Protein AF-A0A8B6E3L8-F1 (afdb_monomer)

Secondary structure (DSSP, 8-state):
--TT-SSS---HHHHHHHHHHHHHHHHHHHT-----S-SSS----GGG--HHHHHHHHHHHHHHHHHHHHHHHHHHHHHHHHHHHH-----HHHHHHHHHHHHHTHHHHHHHS--TT-HHHHHHHHHHHHHH-SSGGG----HHHHHHHHHHHHH-HHHHHHHHHTSSS----HHHHHH-HHHH-SS---SS--HHHHHHHHHHHHHTT--SGGGT------------------

Organism: Mytilus galloprovincialis (NCBI:txid29158)

Solvent-accessible surface area (backbone atoms only — not comparable to full-atom values): 14776 Å² total; per-residue (Å²): 137,72,84,80,67,85,90,68,93,74,59,74,68,61,57,62,50,35,60,56,52,49,52,50,53,50,51,55,64,69,59,60,72,81,71,72,87,56,59,91,81,50,87,72,56,75,92,78,51,53,72,71,55,48,53,53,38,51,53,52,50,52,53,50,50,53,51,50,53,51,48,52,53,52,50,50,54,50,53,54,48,47,46,72,75,74,52,78,87,80,50,76,63,56,59,48,50,55,52,51,48,56,57,67,43,42,60,59,46,44,70,77,40,69,53,80,85,36,66,69,45,47,51,50,55,53,48,52,51,51,72,70,41,90,57,67,87,72,66,81,78,58,68,69,58,53,54,49,53,53,52,47,34,75,77,34,52,70,59,42,49,49,46,47,70,64,66,80,50,86,64,81,51,69,66,51,62,59,68,41,41,80,78,73,44,75,71,70,77,77,87,76,88,60,66,72,58,53,54,54,49,50,55,52,38,58,76,70,64,63,77,53,72,80,72,69,70,76,84,91,84,83,84,88,79,93,72,83,92,66,94,72,81,131

Radius of gyration: 32.81 Å; Cα contacts (8 Å, |Δi|>4): 80; chains: 1; bounding box: 88×40×81 Å

Structure (mmCIF, N/CA/C/O backbone):
data_AF-A0A8B6E3L8-F1
#
_entry.id   AF-A0A8B6E3L8-F1
#
loop_
_atom_site.group_PDB
_atom_site.id
_atom_site.type_symbol
_atom_site.label_atom_id
_atom_site.label_alt_id
_atom_site.label_comp_id
_atom_site.label_asym_id
_atom_site.label_entity_id
_atom_site.label_seq_id
_atom_site.pdbx_PDB_ins_code
_atom_site.Cartn_x
_atom_site.Cartn_y
_atom_site.Cartn_z
_atom_site.occupancy
_atom_site.B_iso_or_equiv
_atom_site.auth_seq_id
_atom_site.auth_comp_id
_atom_site.auth_asym_id
_atom_site.auth_atom_id
_atom_site.pdbx_PDB_model_num
ATOM 1 N N . MET A 1 1 ? 50.455 4.448 -40.652 1.00 50.53 1 MET A N 1
ATOM 2 C CA . MET A 1 1 ? 51.202 5.688 -40.981 1.00 50.53 1 MET A CA 1
ATOM 3 C C . MET A 1 1 ? 50.361 6.883 -40.538 1.00 50.53 1 MET A C 1
ATOM 5 O O . MET A 1 1 ? 49.215 6.958 -40.958 1.00 50.53 1 MET A O 1
ATOM 9 N N . LEU A 1 2 ? 50.860 7.776 -39.672 1.00 55.22 2 LEU A N 1
ATOM 10 C CA . LEU A 1 2 ? 50.050 8.872 -39.116 1.00 55.22 2 LEU A CA 1
ATOM 11 C C . LEU A 1 2 ? 50.272 10.201 -39.864 1.00 55.22 2 LEU A C 1
ATOM 13 O O . LEU A 1 2 ? 51.394 10.625 -40.129 1.00 55.22 2 LEU A O 1
ATOM 17 N N . LEU A 1 3 ? 49.183 10.918 -40.165 1.00 58.53 3 LEU A N 1
ATOM 18 C CA . LEU A 1 3 ? 49.221 12.227 -40.849 1.00 58.53 3 LEU A CA 1
ATOM 19 C C . LEU A 1 3 ? 49.867 13.351 -40.004 1.00 58.53 3 LEU A C 1
ATOM 21 O O . LEU A 1 3 ? 50.147 14.448 -40.503 1.00 58.53 3 LEU A O 1
ATOM 25 N N . THR A 1 4 ? 50.117 13.095 -38.720 1.00 56.94 4 THR A N 1
ATOM 26 C CA . THR A 1 4 ? 50.641 14.046 -37.733 1.00 56.94 4 THR A CA 1
ATOM 27 C C . THR A 1 4 ? 52.146 14.281 -37.839 1.00 56.94 4 THR A C 1
ATOM 29 O O . THR A 1 4 ? 52.583 15.432 -37.718 1.00 56.94 4 THR A O 1
ATOM 32 N N . ASP A 1 5 ? 52.918 13.234 -38.127 1.00 62.94 5 ASP A N 1
ATOM 33 C CA . ASP A 1 5 ? 54.371 13.159 -37.903 1.00 62.94 5 ASP A CA 1
ATOM 34 C C . ASP A 1 5 ? 55.135 14.230 -38.692 1.00 62.94 5 ASP A C 1
ATOM 36 O O . ASP A 1 5 ? 54.667 14.687 -39.738 1.00 62.94 5 ASP A O 1
ATOM 40 N N . ARG A 1 6 ? 56.292 14.710 -38.222 1.00 59.16 6 ARG A N 1
ATOM 41 C CA . ARG A 1 6 ? 56.969 15.848 -38.883 1.00 59.16 6 ARG A CA 1
ATOM 42 C C . ARG A 1 6 ? 57.862 15.444 -40.065 1.00 59.16 6 ARG A C 1
ATOM 44 O O . ARG A 1 6 ? 57.850 16.161 -41.058 1.00 59.16 6 ARG A O 1
ATOM 51 N N . TRP A 1 7 ? 58.503 14.277 -40.014 1.00 58.00 7 TRP A N 1
ATOM 52 C CA . TRP A 1 7 ? 59.781 14.016 -40.700 1.00 58.00 7 TRP A CA 1
ATOM 53 C C . TRP A 1 7 ? 59.750 13.020 -41.878 1.00 58.00 7 TRP A C 1
ATOM 55 O O . TRP A 1 7 ? 60.721 12.305 -42.095 1.00 58.00 7 TRP A O 1
ATOM 65 N N . LYS A 1 8 ? 58.652 12.931 -42.642 1.00 62.69 8 LYS A N 1
ATOM 66 C CA . LYS A 1 8 ? 58.616 12.139 -43.891 1.00 62.69 8 LYS A CA 1
ATOM 67 C C . LYS A 1 8 ? 57.946 12.910 -45.041 1.00 62.69 8 LYS A C 1
ATOM 69 O O . LYS A 1 8 ? 56.968 13.632 -44.773 1.00 62.69 8 LYS A O 1
ATOM 74 N N . PRO A 1 9 ? 58.445 12.771 -46.291 1.00 67.81 9 PRO A N 1
ATOM 75 C CA . PRO A 1 9 ? 57.795 13.323 -47.477 1.00 67.81 9 PRO A CA 1
ATOM 76 C C . PRO A 1 9 ? 56.401 12.705 -47.640 1.00 67.81 9 PRO A C 1
ATOM 78 O O . PRO A 1 9 ? 56.153 11.568 -47.238 1.00 67.81 9 PRO A O 1
ATOM 81 N N . ARG A 1 10 ? 55.455 13.485 -48.167 1.00 67.38 10 ARG A N 1
ATOM 82 C CA . ARG A 1 10 ? 54.032 13.122 -48.252 1.00 67.38 10 ARG A CA 1
ATOM 83 C C . ARG A 1 10 ? 53.467 13.493 -49.610 1.00 67.38 10 ARG A C 1
ATOM 85 O O . ARG A 1 10 ? 53.808 14.540 -50.151 1.00 67.38 10 ARG A O 1
ATOM 92 N N . CYS A 1 11 ? 52.549 12.671 -50.112 1.00 77.94 11 CYS A N 1
ATOM 93 C CA . CYS A 1 11 ? 51.807 12.982 -51.327 1.00 77.94 11 CYS A CA 1
ATOM 94 C C . CYS A 1 11 ? 50.925 14.233 -51.141 1.00 77.94 11 CYS A C 1
ATOM 96 O O . CYS A 1 11 ? 50.524 14.579 -50.022 1.00 77.94 11 CYS A O 1
ATOM 98 N N . LYS A 1 12 ? 50.590 14.892 -52.259 1.00 73.38 12 LYS A N 1
ATOM 99 C CA . LYS A 1 12 ? 49.807 16.141 -52.289 1.00 73.38 12 LYS A CA 1
ATOM 100 C C . LYS A 1 12 ? 48.482 16.017 -51.515 1.00 73.38 12 LYS A C 1
ATOM 102 O O . LYS A 1 12 ? 48.156 16.891 -50.718 1.00 73.38 12 LYS A O 1
ATOM 107 N N . HIS A 1 13 ? 47.785 14.885 -51.651 1.00 74.12 13 HIS A N 1
ATOM 108 C CA . HIS A 1 13 ? 46.520 14.601 -50.962 1.00 74.12 13 HIS A CA 1
ATOM 109 C C . HIS A 1 13 ? 46.657 14.629 -49.423 1.00 74.12 13 HIS A C 1
ATOM 111 O O . HIS A 1 13 ? 45.904 15.316 -48.729 1.00 74.12 13 HIS A O 1
ATOM 117 N N . CYS A 1 14 ? 47.683 13.969 -48.874 1.00 73.38 14 CYS A N 1
ATOM 118 C CA . CYS A 1 14 ? 47.953 13.940 -47.432 1.00 73.38 14 CYS A CA 1
ATOM 119 C C . CYS A 1 14 ? 48.316 15.317 -46.846 1.00 73.38 14 CYS A C 1
ATOM 121 O O . CYS A 1 14 ? 48.105 15.549 -45.654 1.00 73.38 14 CYS A O 1
ATOM 123 N N . ILE A 1 15 ? 48.854 16.239 -47.653 1.00 72.62 15 ILE A N 1
ATOM 124 C CA . ILE A 1 15 ? 49.161 17.613 -47.225 1.00 72.62 15 ILE A CA 1
ATOM 125 C C . ILE A 1 15 ? 47.868 18.423 -47.054 1.00 72.62 15 ILE A C 1
ATOM 127 O O . ILE A 1 15 ? 47.717 19.108 -46.038 1.00 72.62 15 ILE A O 1
ATOM 131 N N . THR A 1 16 ? 46.915 18.291 -47.982 1.00 77.00 16 THR A N 1
ATOM 132 C CA . THR A 1 16 ? 45.608 18.969 -47.938 1.00 77.00 16 THR A CA 1
ATOM 133 C C . THR A 1 16 ? 44.837 18.615 -46.665 1.00 77.00 16 THR A C 1
ATOM 135 O O . THR A 1 16 ? 44.495 19.497 -45.872 1.00 77.00 16 THR A O 1
ATOM 138 N N . TYR A 1 17 ? 44.660 17.319 -46.388 1.00 76.75 17 TYR A N 1
ATOM 139 C CA . TYR A 1 17 ? 43.931 16.862 -45.200 1.00 76.75 17 TYR A CA 1
ATOM 140 C C . TYR A 1 17 ? 44.649 17.168 -43.878 1.00 76.75 17 TYR A C 1
ATOM 142 O O . TYR A 1 17 ? 43.994 17.289 -42.841 1.00 76.75 17 TYR A O 1
ATOM 150 N N . ARG A 1 18 ? 45.975 17.376 -43.875 1.00 77.62 18 ARG A N 1
ATOM 151 C CA . ARG A 1 18 ? 46.744 17.660 -42.649 1.00 77.62 18 ARG A CA 1
ATOM 152 C C . ARG A 1 18 ? 46.277 18.924 -41.926 1.00 77.62 18 ARG A C 1
ATOM 154 O O . ARG A 1 18 ? 46.274 18.935 -40.694 1.00 77.62 18 ARG A O 1
ATOM 161 N N . LYS A 1 19 ? 45.874 19.978 -42.650 1.00 74.94 19 LYS A N 1
ATOM 162 C CA . LYS A 1 19 ? 45.328 21.209 -42.041 1.00 74.94 19 LYS A CA 1
ATOM 163 C C . LYS A 1 19 ? 44.017 20.909 -41.301 1.00 74.94 19 LYS A C 1
ATOM 165 O O . LYS A 1 19 ? 43.857 21.308 -40.146 1.00 74.94 19 LYS A O 1
ATOM 170 N N . THR A 1 20 ? 43.128 20.140 -41.926 1.00 80.94 20 THR A N 1
ATOM 171 C CA . THR A 1 20 ? 41.833 19.715 -41.371 1.00 80.94 20 THR A CA 1
ATOM 172 C C . THR A 1 20 ? 42.006 18.784 -40.170 1.00 80.94 20 THR A C 1
ATOM 174 O O . THR A 1 20 ? 41.425 19.032 -39.116 1.00 80.94 20 THR A O 1
ATOM 177 N N . VAL A 1 21 ? 42.881 17.778 -40.275 1.00 77.69 21 VAL A N 1
ATOM 178 C CA . VAL A 1 21 ? 43.202 16.828 -39.194 1.00 77.69 21 VAL A CA 1
ATOM 179 C C . VAL A 1 21 ? 43.850 17.538 -38.001 1.00 77.69 21 VAL A C 1
ATOM 181 O O . VAL A 1 21 ? 43.459 17.288 -36.863 1.00 77.69 21 VAL A O 1
ATOM 184 N N . LYS A 1 22 ? 44.769 18.493 -38.222 1.00 78.12 22 LYS A N 1
ATOM 185 C CA . LYS A 1 22 ? 45.316 19.330 -37.138 1.00 78.12 22 LYS A CA 1
ATOM 186 C C . LYS A 1 22 ? 44.239 20.192 -36.472 1.00 78.12 22 LYS A C 1
ATOM 188 O O . LYS A 1 22 ? 44.197 20.235 -35.244 1.00 78.12 22 LYS A O 1
ATOM 193 N N . LYS A 1 23 ? 43.347 20.836 -37.241 1.00 78.06 23 LYS A N 1
ATOM 194 C CA . LYS A 1 23 ? 42.209 21.594 -36.680 1.00 78.06 23 LYS A CA 1
ATOM 195 C C . LYS A 1 23 ? 41.256 20.690 -35.888 1.00 78.06 23 LYS A C 1
ATOM 197 O O . LYS A 1 23 ? 40.827 21.087 -34.810 1.00 78.06 23 LYS A O 1
ATOM 202 N N . GLN A 1 24 ? 40.962 19.474 -36.354 1.00 75.31 24 GLN A N 1
ATOM 203 C CA . GLN A 1 24 ? 40.166 18.502 -35.595 1.00 75.31 24 GLN A CA 1
ATOM 204 C C . GLN A 1 24 ? 40.875 18.040 -34.314 1.00 75.31 24 GLN A C 1
ATOM 206 O O . GLN A 1 24 ? 40.240 18.000 -33.266 1.00 75.31 24 GLN A O 1
ATOM 211 N N . ALA A 1 25 ? 42.177 17.746 -34.357 1.00 77.31 25 ALA A N 1
ATOM 212 C CA . ALA A 1 25 ? 42.949 17.361 -33.175 1.00 77.31 25 ALA A CA 1
ATOM 213 C C . ALA A 1 25 ? 43.012 18.490 -32.129 1.00 77.31 25 ALA A C 1
ATOM 215 O O . ALA A 1 25 ? 42.814 18.236 -30.943 1.00 77.31 25 ALA A O 1
ATOM 216 N N . ALA A 1 26 ? 43.205 19.741 -32.559 1.00 75.69 26 ALA A N 1
ATOM 217 C CA . ALA A 1 26 ? 43.142 20.911 -31.683 1.00 75.69 26 ALA A CA 1
ATOM 218 C C . ALA A 1 26 ? 41.737 21.099 -31.082 1.00 75.69 26 ALA A C 1
ATOM 220 O O . ALA A 1 26 ? 41.601 21.248 -29.872 1.00 75.69 26 ALA A O 1
ATOM 221 N N . ARG A 1 27 ? 40.676 20.986 -31.898 1.00 70.31 27 ARG A N 1
ATOM 222 C CA . ARG A 1 27 ? 39.279 21.015 -31.425 1.00 70.31 27 ARG A CA 1
ATOM 223 C C . ARG A 1 27 ? 38.957 19.874 -30.455 1.00 70.31 27 ARG A C 1
ATOM 225 O O . ARG A 1 27 ? 38.184 20.096 -29.536 1.00 70.31 27 ARG A O 1
ATOM 232 N N . ARG A 1 28 ? 39.542 18.680 -30.615 1.00 64.94 28 ARG A N 1
ATOM 233 C CA . ARG A 1 28 ? 39.405 17.564 -29.656 1.00 64.94 28 ARG A CA 1
ATOM 234 C C . ARG A 1 28 ? 40.110 17.860 -28.328 1.00 64.94 28 ARG A C 1
ATOM 236 O O . ARG A 1 28 ? 39.535 17.564 -27.291 1.00 64.94 28 ARG A O 1
ATOM 243 N N . LYS A 1 29 ? 41.287 18.500 -28.349 1.00 65.06 29 LYS A N 1
ATOM 244 C CA . LYS A 1 29 ? 41.979 18.965 -27.129 1.00 65.06 29 LYS A CA 1
ATOM 245 C C . LYS A 1 29 ? 41.233 20.094 -26.407 1.00 65.06 29 LYS A C 1
ATOM 247 O O . LYS A 1 29 ? 41.218 20.105 -25.189 1.00 65.06 29 LYS A O 1
ATOM 252 N N . LEU A 1 30 ? 40.579 20.995 -27.144 1.00 60.91 30 LEU A N 1
ATOM 253 C CA . LEU A 1 30 ? 39.716 22.051 -26.586 1.00 60.91 30 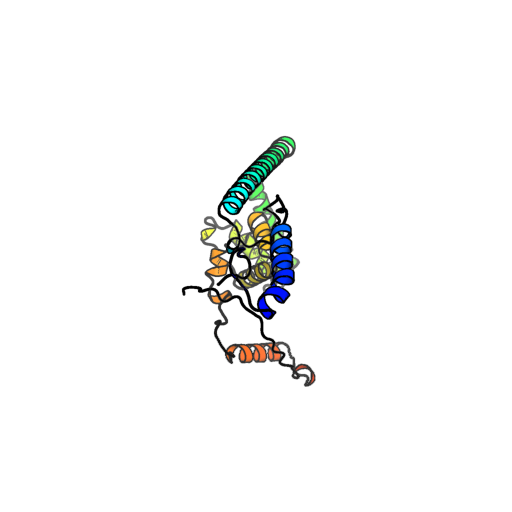LEU A CA 1
ATOM 254 C C . LEU A 1 30 ? 38.330 21.537 -26.144 1.00 60.91 30 LEU A C 1
ATOM 256 O O . LEU A 1 30 ? 37.632 22.217 -25.404 1.00 60.91 30 LEU A O 1
ATOM 260 N N . LYS A 1 31 ? 37.928 20.338 -26.590 1.00 52.03 31 LYS A N 1
ATOM 261 C CA . LYS A 1 31 ? 36.700 19.637 -26.181 1.00 52.03 31 LYS A CA 1
ATOM 262 C C . LYS A 1 31 ? 36.909 18.691 -24.989 1.00 52.03 31 LYS A C 1
ATOM 264 O O . LYS A 1 31 ? 36.079 17.811 -24.777 1.00 52.03 31 LYS A O 1
ATOM 269 N N . THR A 1 32 ? 37.962 18.861 -24.186 1.00 49.41 32 THR A N 1
ATOM 270 C CA . THR A 1 32 ? 37.914 18.374 -22.799 1.00 49.41 32 THR A CA 1
ATOM 271 C C . THR A 1 32 ? 36.787 19.132 -22.097 1.00 49.41 32 THR A C 1
ATOM 273 O O . THR A 1 32 ? 36.921 20.347 -21.934 1.00 49.41 32 THR A O 1
ATOM 276 N N . PRO A 1 33 ? 35.667 18.489 -21.719 1.00 50.44 33 PRO A N 1
ATOM 277 C CA . PRO A 1 33 ? 34.621 19.193 -21.001 1.00 50.44 33 PRO A CA 1
ATOM 278 C C . PRO A 1 33 ? 35.211 19.612 -19.660 1.00 50.44 33 PRO A C 1
ATOM 280 O O . PRO A 1 33 ? 35.769 18.766 -18.959 1.00 50.44 33 PRO A O 1
ATOM 283 N N . THR A 1 34 ? 35.069 20.881 -19.281 1.00 53.28 34 THR A N 1
ATOM 284 C CA . THR A 1 34 ? 35.133 21.258 -17.868 1.00 53.28 34 THR A CA 1
ATOM 285 C C . THR A 1 34 ? 34.136 20.357 -17.140 1.00 53.28 34 THR A C 1
ATOM 287 O O . THR A 1 34 ? 32.943 20.420 -17.454 1.00 53.28 34 THR A O 1
ATOM 290 N N . PRO A 1 35 ? 34.575 19.456 -16.239 1.00 52.91 35 PRO A N 1
ATOM 291 C CA . PRO A 1 35 ? 33.644 18.541 -15.609 1.00 52.91 35 PRO A CA 1
ATOM 292 C C . PRO A 1 35 ? 32.637 19.357 -14.808 1.00 52.91 35 PRO A C 1
ATOM 294 O O .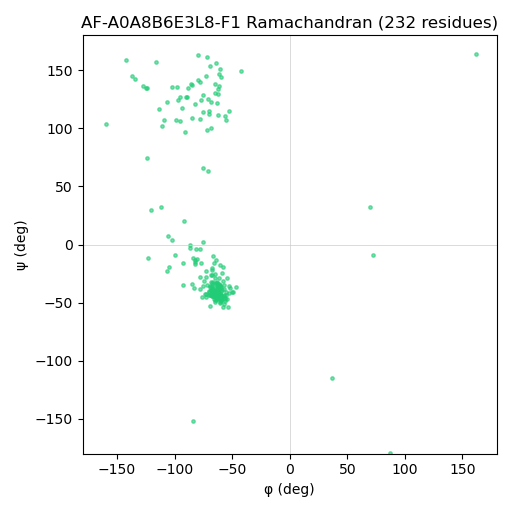 PRO A 1 35 ? 33.032 20.240 -14.041 1.00 52.91 35 PRO A O 1
ATOM 297 N N . SER A 1 36 ? 31.347 19.035 -14.938 1.00 53.59 36 SER A N 1
ATOM 298 C CA . SER A 1 36 ? 30.407 19.370 -13.871 1.00 53.59 36 SER A CA 1
ATOM 299 C C . SER A 1 36 ? 30.969 18.740 -12.604 1.00 53.59 36 SER A C 1
ATOM 301 O O . SER A 1 36 ? 30.971 17.516 -12.477 1.00 53.59 36 SER A O 1
ATOM 303 N N . LYS A 1 37 ? 31.498 19.565 -11.694 1.00 62.19 37 LYS A N 1
ATOM 304 C CA . LYS A 1 37 ? 32.146 19.083 -10.468 1.00 62.19 37 LYS A CA 1
ATOM 305 C C . LYS A 1 37 ? 31.172 18.356 -9.541 1.00 62.19 37 LYS A C 1
ATOM 307 O O . LYS A 1 37 ? 31.630 17.698 -8.618 1.00 62.19 37 LYS A O 1
ATOM 312 N N . ASN A 1 38 ? 29.865 18.472 -9.779 1.00 71.06 38 ASN A N 1
ATOM 313 C CA . ASN A 1 38 ? 28.833 17.756 -9.048 1.00 71.06 38 ASN A CA 1
ATOM 314 C C . ASN A 1 38 ? 28.442 16.469 -9.797 1.00 71.06 38 ASN A C 1
ATOM 316 O O . ASN A 1 38 ? 27.756 16.508 -10.824 1.00 71.06 38 ASN A O 1
ATOM 320 N N . TRP A 1 39 ? 28.875 15.323 -9.269 1.00 77.00 39 TRP A N 1
ATOM 321 C CA . TRP A 1 39 ? 28.540 14.004 -9.803 1.00 77.00 39 TRP A CA 1
ATOM 322 C C . TRP A 1 39 ? 27.152 13.501 -9.385 1.00 77.00 39 TRP A C 1
ATOM 324 O O . TRP A 1 39 ? 26.675 12.533 -9.980 1.00 77.00 39 TRP A O 1
ATOM 334 N N . LEU A 1 40 ? 26.498 14.147 -8.409 1.00 71.19 40 LEU A N 1
ATOM 335 C CA . LEU A 1 40 ? 25.166 13.773 -7.910 1.00 71.19 40 LEU A CA 1
ATOM 336 C C . LEU A 1 40 ? 24.071 14.034 -8.958 1.00 71.19 40 LEU A C 1
ATOM 338 O O . LEU A 1 40 ? 23.110 13.281 -9.047 1.00 71.19 40 LEU A O 1
ATOM 342 N N . THR A 1 41 ? 24.242 15.064 -9.794 1.00 77.00 41 THR A N 1
ATOM 343 C CA . THR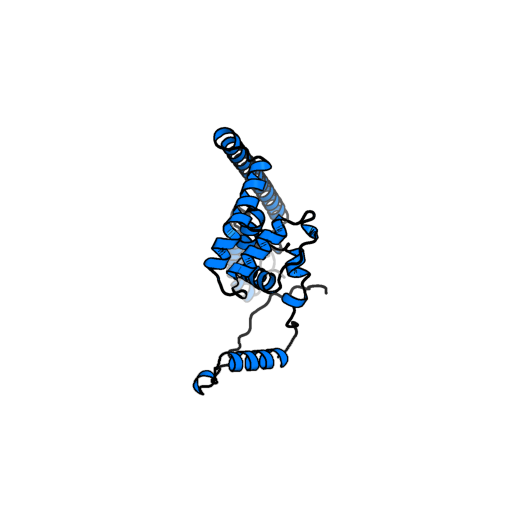 A 1 41 ? 23.296 15.456 -10.859 1.00 77.00 41 THR A CA 1
ATOM 344 C C . THR A 1 41 ? 23.781 15.094 -12.270 1.00 77.00 41 THR A C 1
ATOM 346 O O . THR A 1 41 ? 23.174 15.475 -13.273 1.00 77.00 41 THR A O 1
ATOM 349 N N . SER A 1 42 ? 24.891 14.357 -12.381 1.00 76.94 42 SER A N 1
ATOM 350 C CA . SER A 1 42 ? 25.534 14.065 -13.663 1.00 76.94 42 SER A CA 1
ATOM 351 C C . SER A 1 42 ? 24.806 12.976 -14.456 1.00 76.94 42 SER A C 1
ATOM 353 O O . SER A 1 42 ? 24.686 11.835 -14.012 1.00 76.94 42 SER A O 1
ATOM 355 N N . ARG A 1 43 ? 24.424 13.295 -15.701 1.00 73.50 43 ARG A N 1
ATOM 356 C CA . ARG A 1 43 ? 23.865 12.336 -16.677 1.00 73.50 43 ARG A CA 1
ATOM 357 C C . ARG A 1 43 ? 24.926 11.409 -17.308 1.00 73.50 43 ARG A C 1
ATOM 359 O O . ARG A 1 43 ? 24.605 10.610 -18.186 1.00 73.50 43 ARG A O 1
ATOM 366 N N . LYS A 1 44 ? 26.203 11.505 -16.906 1.00 77.06 44 LYS A N 1
ATOM 367 C CA . LYS A 1 44 ? 27.292 10.650 -17.412 1.00 77.06 44 LYS A CA 1
ATOM 368 C C . LYS A 1 44 ? 27.224 9.267 -16.747 1.00 77.06 44 LYS A C 1
ATOM 370 O O . LYS A 1 44 ? 27.542 9.122 -15.568 1.00 77.06 44 LYS A O 1
ATOM 375 N N . GLY A 1 45 ? 26.819 8.253 -17.513 1.00 75.62 45 GLY A N 1
ATOM 376 C CA . 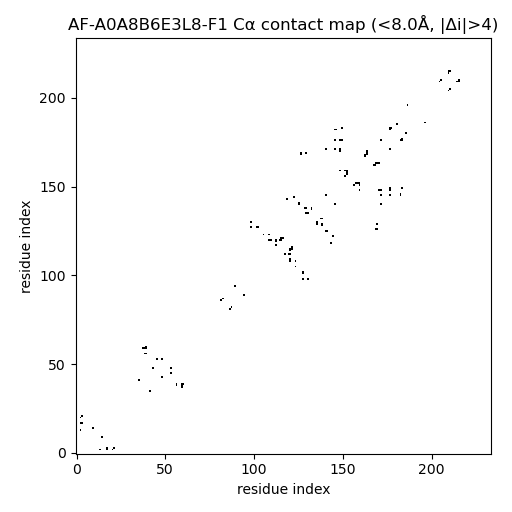GLY A 1 45 ? 26.729 6.866 -17.040 1.00 75.62 45 GLY A CA 1
ATOM 377 C C . GLY A 1 45 ? 28.072 6.301 -16.553 1.00 75.62 45 GLY A C 1
ATOM 378 O O . GLY A 1 45 ? 29.121 6.597 -17.128 1.00 75.62 45 GLY A O 1
ATOM 379 N N . ASN A 1 46 ? 28.031 5.464 -15.509 1.00 80.94 46 ASN A N 1
ATOM 380 C CA . ASN A 1 46 ? 29.218 4.991 -14.778 1.00 80.94 46 ASN A CA 1
ATOM 381 C C . ASN A 1 46 ? 30.257 4.267 -15.660 1.00 80.94 46 ASN A C 1
ATOM 383 O O . ASN A 1 46 ? 31.453 4.385 -15.408 1.00 80.94 46 ASN 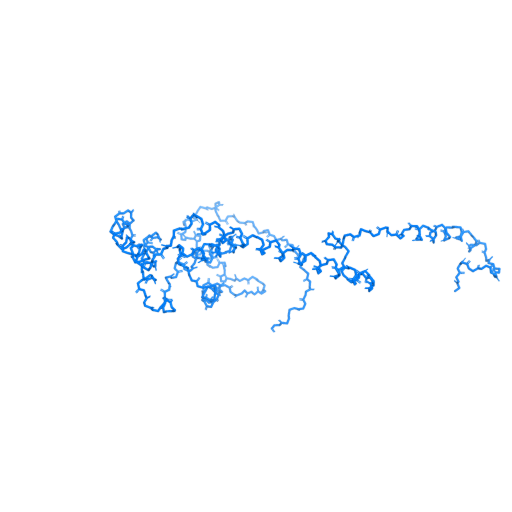A O 1
ATOM 387 N N . SER A 1 47 ? 29.823 3.575 -16.719 1.00 78.38 47 SER A N 1
ATOM 388 C CA . SER A 1 47 ? 30.699 2.884 -17.682 1.00 78.38 47 SER A CA 1
ATOM 389 C C . SER A 1 47 ? 31.588 3.820 -18.510 1.00 78.38 47 SER A C 1
ATOM 391 O O . SER A 1 47 ? 32.552 3.368 -19.117 1.00 78.38 47 SER A O 1
ATOM 393 N N . ARG A 1 48 ? 31.279 5.123 -18.541 1.00 79.62 48 ARG A N 1
ATOM 394 C CA . ARG A 1 48 ? 32.047 6.155 -19.257 1.00 79.62 48 ARG A CA 1
ATOM 395 C C . ARG A 1 48 ? 32.929 6.996 -18.325 1.00 79.62 48 ARG A C 1
ATOM 397 O O . ARG A 1 48 ? 33.512 7.976 -18.787 1.00 79.62 48 ARG A O 1
ATOM 404 N N . LEU A 1 49 ? 32.980 6.672 -17.029 1.00 80.75 49 LEU A N 1
ATOM 405 C CA . LEU A 1 49 ? 33.824 7.355 -16.045 1.00 80.75 49 LEU A CA 1
ATOM 406 C C . LEU A 1 49 ? 35.234 6.751 -16.017 1.00 80.75 49 LEU A C 1
ATOM 408 O O . LEU A 1 49 ? 35.378 5.528 -16.021 1.00 80.75 49 LEU A O 1
ATOM 412 N N . THR A 1 50 ? 36.262 7.595 -15.930 1.00 84.38 50 THR A N 1
ATOM 413 C CA . THR A 1 50 ? 37.622 7.153 -15.572 1.00 84.38 50 THR A CA 1
ATOM 414 C C . THR A 1 50 ? 37.680 6.779 -14.092 1.00 84.38 50 THR A C 1
ATOM 416 O O . THR A 1 50 ? 36.832 7.199 -13.305 1.00 84.38 50 THR A O 1
ATOM 419 N N . ASP A 1 51 ? 38.689 6.020 -13.667 1.00 80.12 51 ASP A N 1
ATOM 420 C CA . ASP A 1 51 ? 38.772 5.586 -12.264 1.00 80.12 51 ASP A CA 1
ATOM 421 C C . ASP A 1 51 ? 38.956 6.758 -11.287 1.00 80.12 51 ASP A C 1
ATOM 423 O O . ASP A 1 51 ? 38.354 6.768 -10.215 1.00 80.12 51 ASP A O 1
ATOM 427 N N . SER A 1 52 ? 39.654 7.820 -11.704 1.00 81.56 52 SER A N 1
ATOM 428 C CA . SER A 1 52 ? 39.716 9.089 -10.966 1.00 81.56 52 SER A CA 1
ATOM 429 C C . SER A 1 52 ? 38.347 9.772 -10.814 1.00 81.56 52 SER A C 1
ATOM 431 O O . SER A 1 52 ? 38.010 10.237 -9.725 1.00 81.56 52 SER A O 1
ATOM 433 N N . GLU A 1 53 ? 37.520 9.794 -11.866 1.00 83.56 53 GLU A N 1
ATOM 434 C CA . GLU A 1 53 ? 36.149 10.321 -11.798 1.00 83.56 53 GLU A CA 1
ATOM 435 C C . GLU A 1 53 ? 35.240 9.443 -10.918 1.00 83.56 53 GLU A C 1
ATOM 437 O O . GLU A 1 53 ? 34.399 9.972 -10.192 1.00 83.56 53 GLU A O 1
ATOM 442 N N . LYS A 1 54 ? 35.416 8.111 -10.936 1.00 83.44 54 LYS A N 1
ATOM 443 C CA . LYS A 1 54 ? 34.681 7.181 -10.056 1.00 83.44 54 LYS A CA 1
ATOM 444 C C . LYS A 1 54 ? 35.006 7.434 -8.583 1.00 83.44 54 LYS A C 1
ATOM 446 O O . LYS A 1 54 ? 34.081 7.516 -7.779 1.00 83.44 54 LYS A O 1
ATOM 451 N N . VAL A 1 55 ? 36.285 7.590 -8.230 1.00 87.88 55 VAL A N 1
ATOM 452 C CA . VAL A 1 55 ? 36.719 7.872 -6.847 1.00 87.88 55 VAL A CA 1
ATOM 453 C C . VAL A 1 55 ? 36.126 9.190 -6.343 1.00 87.88 55 VAL A C 1
ATOM 455 O O . VAL A 1 55 ? 35.551 9.224 -5.254 1.00 87.88 55 VAL A O 1
ATOM 458 N N . GLU A 1 56 ? 36.174 10.254 -7.148 1.00 86.31 56 GLU A N 1
ATOM 459 C CA . GLU A 1 56 ? 35.584 11.547 -6.779 1.00 86.31 56 GLU A CA 1
ATOM 460 C C . GLU A 1 56 ? 34.047 11.474 -6.675 1.00 86.31 56 GLU A C 1
ATOM 462 O O . GLU A 1 56 ? 33.464 12.012 -5.733 1.00 86.31 56 GLU A O 1
ATOM 467 N N . LYS A 1 57 ? 33.371 10.728 -7.562 1.00 88.06 57 LYS A N 1
ATOM 468 C CA . LYS A 1 57 ? 31.926 10.460 -7.452 1.00 88.06 57 LYS A CA 1
ATOM 469 C C . LYS A 1 57 ? 31.570 9.700 -6.169 1.00 88.06 57 LYS A C 1
ATOM 471 O O . LYS A 1 57 ? 30.604 10.066 -5.503 1.00 88.06 57 LYS A O 1
ATOM 476 N N . ILE A 1 58 ? 32.343 8.678 -5.796 1.00 89.56 58 ILE A N 1
ATOM 477 C CA . ILE A 1 58 ? 32.146 7.917 -4.550 1.00 89.56 58 ILE A CA 1
ATOM 478 C C . ILE A 1 58 ? 32.331 8.825 -3.329 1.00 89.56 58 ILE A C 1
ATOM 480 O O . ILE A 1 58 ? 31.520 8.774 -2.407 1.00 89.56 58 ILE A O 1
ATOM 484 N N . LYS A 1 59 ? 33.351 9.689 -3.328 1.00 91.12 59 LYS A N 1
ATOM 485 C CA . LYS A 1 59 ? 33.587 10.673 -2.261 1.00 91.12 59 LYS A CA 1
ATOM 486 C C . LYS A 1 59 ? 32.399 11.627 -2.094 1.00 91.12 59 LYS A C 1
ATOM 488 O O . LYS A 1 59 ? 31.938 11.838 -0.976 1.00 91.12 59 LYS A O 1
ATOM 493 N N . GLN A 1 60 ? 31.855 12.147 -3.195 1.00 89.62 60 GLN A N 1
ATOM 494 C CA . GLN A 1 60 ? 30.679 13.025 -3.156 1.00 89.62 60 GLN A CA 1
ATOM 495 C C . GLN A 1 60 ? 29.412 12.300 -2.685 1.00 89.62 60 GLN A C 1
ATOM 497 O O . GLN A 1 60 ? 28.666 12.859 -1.885 1.00 89.62 60 GLN A O 1
ATOM 502 N N . LEU A 1 61 ? 29.196 11.049 -3.107 1.00 89.50 61 LEU A N 1
ATOM 503 C CA . LEU A 1 61 ? 28.086 10.218 -2.625 1.00 89.50 61 LEU A CA 1
ATOM 504 C C . LEU A 1 61 ? 28.201 9.908 -1.125 1.00 89.50 61 LEU A C 1
ATOM 506 O O . LEU A 1 61 ? 27.207 10.014 -0.414 1.00 89.50 61 LEU A O 1
ATOM 510 N N . LYS A 1 62 ? 29.403 9.601 -0.616 1.00 93.44 62 LYS A N 1
ATOM 511 C CA . LYS A 1 62 ? 29.640 9.408 0.827 1.00 93.44 62 LYS A CA 1
ATOM 512 C C . LYS A 1 62 ? 29.308 10.668 1.632 1.00 93.44 62 LYS A C 1
ATOM 514 O O . LYS A 1 62 ? 28.591 10.579 2.624 1.00 93.44 62 LYS A O 1
ATOM 519 N N . ASN A 1 63 ? 29.766 11.835 1.178 1.00 91.44 63 ASN A N 1
ATOM 520 C CA . ASN A 1 63 ? 29.454 13.111 1.827 1.00 91.44 63 ASN A CA 1
ATOM 521 C C . ASN A 1 63 ? 27.947 13.424 1.782 1.00 91.44 63 ASN A C 1
ATOM 523 O O . ASN A 1 63 ? 27.385 13.896 2.765 1.00 91.44 63 ASN A O 1
ATOM 527 N N . TYR A 1 64 ? 27.281 13.140 0.660 1.00 92.19 64 TYR A N 1
ATOM 528 C CA . TYR A 1 64 ? 25.837 13.331 0.517 1.00 92.19 64 TYR A CA 1
ATOM 529 C C . TYR A 1 64 ? 25.034 12.416 1.454 1.00 92.19 64 TYR A C 1
ATOM 531 O O . TYR A 1 64 ? 24.142 12.902 2.147 1.00 92.19 64 TYR A O 1
ATOM 539 N N . ASN A 1 65 ? 25.398 11.133 1.555 1.00 93.12 65 ASN A N 1
ATOM 540 C CA . ASN A 1 65 ? 24.775 10.200 2.495 1.00 93.12 65 ASN A CA 1
ATOM 541 C C . ASN A 1 65 ? 24.972 10.646 3.951 1.00 93.12 65 ASN A C 1
ATOM 543 O O . ASN A 1 65 ? 23.996 10.726 4.685 1.00 93.12 65 ASN A O 1
ATOM 547 N N . SER A 1 66 ? 26.190 11.036 4.343 1.00 94.50 66 SER A N 1
ATOM 548 C CA . SER A 1 66 ? 26.473 11.544 5.697 1.00 94.50 66 SER A CA 1
ATOM 549 C C . SER A 1 66 ? 25.662 12.808 6.035 1.00 94.50 66 SER A C 1
ATOM 551 O O . SER A 1 66 ? 25.143 12.951 7.148 1.00 94.50 66 SER A O 1
ATOM 553 N N . ASN A 1 67 ? 25.468 13.702 5.059 1.00 94.31 67 ASN A N 1
ATOM 554 C CA . ASN A 1 67 ? 24.593 14.865 5.209 1.00 94.31 67 ASN A CA 1
ATOM 555 C C . ASN A 1 67 ? 23.114 14.467 5.371 1.00 94.31 67 ASN A C 1
ATOM 557 O O . ASN A 1 67 ? 22.426 15.045 6.212 1.00 94.31 67 ASN A O 1
ATOM 561 N N . LEU A 1 68 ? 22.618 13.487 4.605 1.00 93.88 68 LEU A N 1
ATOM 562 C CA . LEU A 1 68 ? 21.251 12.970 4.747 1.00 93.88 68 LEU A CA 1
ATOM 563 C C . LEU A 1 68 ? 21.041 12.268 6.095 1.00 93.88 68 LEU A C 1
ATOM 565 O O . LEU A 1 68 ? 20.048 12.534 6.765 1.00 93.88 68 LEU A O 1
ATOM 569 N N . GLU A 1 69 ? 21.981 11.432 6.534 1.00 95.38 69 GLU A N 1
ATOM 570 C CA . GLU A 1 69 ? 21.963 10.780 7.851 1.00 95.38 69 GLU A CA 1
ATOM 571 C C . GLU A 1 69 ? 21.902 11.819 8.980 1.00 95.38 69 GLU A C 1
ATOM 573 O O . GLU A 1 69 ? 21.084 11.703 9.895 1.00 95.38 69 GLU A O 1
ATOM 578 N N . SER A 1 70 ? 22.692 12.892 8.867 1.00 94.56 70 SER A N 1
ATOM 579 C CA . SER A 1 70 ? 22.682 14.018 9.810 1.00 94.56 70 SER A CA 1
ATOM 580 C C . SER A 1 70 ? 21.342 14.767 9.820 1.00 94.56 70 SER A C 1
ATOM 582 O O . SER A 1 70 ? 20.837 15.112 10.891 1.00 94.56 70 SER A O 1
ATOM 584 N N . GLN A 1 71 ? 20.723 14.984 8.653 1.00 95.56 71 GLN A N 1
ATOM 585 C CA . GLN A 1 71 ? 19.388 15.587 8.549 1.00 95.56 71 GLN A CA 1
ATOM 586 C C . GLN A 1 71 ? 18.307 14.685 9.155 1.00 95.56 71 GLN A C 1
ATOM 588 O O . GLN A 1 71 ? 17.478 15.166 9.926 1.00 95.56 71 GLN A O 1
ATOM 593 N N . VAL A 1 72 ? 18.341 13.377 8.882 1.00 95.06 72 VAL A N 1
ATOM 594 C CA . VAL A 1 72 ? 17.427 12.391 9.480 1.00 95.06 72 VAL A CA 1
ATOM 595 C C . VAL A 1 72 ? 17.585 12.360 11.002 1.00 95.06 72 VAL A C 1
ATOM 597 O O . VAL A 1 72 ? 16.584 12.368 11.714 1.00 95.06 72 VAL A O 1
ATOM 600 N N . ALA A 1 73 ? 18.814 12.391 11.523 1.00 95.44 73 ALA A N 1
ATOM 601 C CA . ALA A 1 73 ? 19.068 12.461 12.961 1.00 95.44 73 ALA A CA 1
ATOM 602 C C . ALA A 1 73 ? 18.534 13.765 13.588 1.00 95.44 73 ALA A C 1
ATOM 604 O O . ALA A 1 73 ? 17.932 13.733 14.662 1.00 95.44 73 ALA A O 1
ATOM 605 N N . ALA A 1 74 ? 18.698 14.907 12.914 1.00 95.75 74 ALA A N 1
ATOM 606 C CA . ALA A 1 74 ? 18.152 16.187 13.365 1.00 95.75 74 ALA A CA 1
ATOM 607 C C . ALA A 1 74 ? 16.611 16.209 13.347 1.00 95.75 74 ALA A C 1
ATOM 609 O O . ALA A 1 74 ? 15.994 16.714 14.284 1.00 95.75 74 ALA A O 1
ATOM 610 N N . LEU A 1 75 ? 15.984 15.631 12.317 1.00 94.56 75 LEU A N 1
ATOM 611 C CA . LEU A 1 75 ? 14.528 15.493 12.220 1.00 94.56 75 LEU A CA 1
ATOM 612 C C . LEU A 1 75 ? 13.968 14.560 13.299 1.00 94.56 75 LEU A C 1
ATOM 614 O O . LEU A 1 75 ? 13.012 14.939 13.971 1.00 94.56 75 LEU A O 1
ATOM 618 N N . LYS A 1 76 ? 14.601 13.406 13.546 1.00 93.81 76 LYS A N 1
ATOM 619 C CA . LYS A 1 76 ? 14.233 12.505 14.653 1.00 93.81 76 LYS A CA 1
ATOM 620 C C . LYS A 1 76 ? 14.278 13.220 16.005 1.00 93.81 76 LYS A C 1
ATOM 622 O O . LYS A 1 76 ? 13.293 13.189 16.731 1.00 93.81 76 LYS A O 1
ATOM 627 N N . LYS A 1 77 ? 15.347 13.975 16.291 1.00 94.19 77 LYS A N 1
ATOM 628 C CA . LYS A 1 77 ? 15.449 14.792 17.517 1.00 94.19 77 LYS A CA 1
ATOM 629 C C . LYS A 1 77 ? 14.360 15.866 17.627 1.00 94.19 77 LYS A C 1
ATOM 631 O O . LYS A 1 77 ? 13.901 16.139 18.733 1.00 94.19 77 LYS A O 1
ATOM 636 N N . LYS A 1 78 ? 13.935 16.483 16.515 1.00 94.06 78 LYS A N 1
ATOM 637 C CA . LYS A 1 78 ? 12.794 17.419 16.514 1.00 94.06 78 LYS A CA 1
ATOM 638 C C . LYS A 1 78 ? 11.488 16.704 16.863 1.00 94.06 78 LYS A C 1
ATOM 640 O O . LYS A 1 78 ? 10.781 17.178 17.742 1.00 94.06 78 LYS A O 1
ATOM 645 N N . VAL A 1 79 ? 11.217 15.557 16.236 1.00 91.31 79 VAL A N 1
ATOM 646 C CA . VAL A 1 79 ? 10.034 14.726 16.521 1.00 91.31 79 VAL A CA 1
ATOM 647 C C . VAL A 1 79 ? 10.021 14.277 17.985 1.00 91.31 79 VAL A C 1
ATOM 649 O O . VAL A 1 79 ? 9.026 14.479 18.668 1.00 91.31 79 VAL A O 1
ATOM 652 N N . GLU A 1 80 ? 11.138 13.767 18.511 1.00 91.88 80 GLU A N 1
ATOM 653 C CA . GLU A 1 80 ? 11.272 13.414 19.932 1.00 91.88 80 GLU A CA 1
ATOM 654 C C . GLU A 1 80 ? 11.034 14.610 20.863 1.00 91.88 80 GLU A C 1
ATOM 656 O O . GLU A 1 80 ? 10.406 14.450 21.908 1.00 91.88 80 GLU A O 1
ATOM 661 N N . LYS A 1 81 ? 11.512 15.810 20.503 1.00 93.44 81 LYS A N 1
ATOM 662 C CA . LYS A 1 81 ? 11.265 17.023 21.293 1.00 93.44 81 LYS A CA 1
ATOM 663 C C . LYS A 1 81 ? 9.775 17.372 21.316 1.00 93.44 81 LYS A C 1
ATOM 665 O O . LYS A 1 81 ? 9.258 17.581 22.407 1.00 93.44 81 LYS A O 1
ATOM 670 N N . SER A 1 82 ? 9.101 17.382 20.164 1.00 89.56 82 SER A N 1
ATOM 671 C CA . SER A 1 82 ? 7.653 17.628 20.078 1.00 89.56 82 SER A CA 1
ATOM 672 C C . SER A 1 82 ? 6.848 16.583 20.854 1.00 89.56 82 SER A C 1
ATOM 674 O O . SER A 1 82 ? 5.961 16.943 21.618 1.00 89.56 82 SER A O 1
ATOM 676 N N . ILE A 1 83 ? 7.210 15.297 20.764 1.00 88.75 83 ILE A N 1
ATOM 677 C CA . ILE A 1 83 ? 6.577 14.229 21.558 1.00 88.75 83 ILE A CA 1
ATOM 678 C C . ILE A 1 83 ? 6.757 14.469 23.067 1.00 88.75 83 ILE A C 1
ATOM 680 O O . ILE A 1 83 ? 5.850 14.177 23.836 1.00 88.75 83 ILE A O 1
ATOM 684 N N . ARG A 1 84 ? 7.890 15.026 23.516 1.00 88.56 84 ARG A N 1
ATOM 685 C CA . ARG A 1 84 ? 8.109 15.341 24.941 1.00 88.56 84 ARG A CA 1
ATOM 686 C C . ARG A 1 84 ? 7.412 16.617 25.421 1.00 88.56 84 ARG A C 1
ATOM 688 O O . ARG A 1 84 ? 7.157 16.712 26.615 1.00 88.56 84 ARG A O 1
ATOM 695 N N . SER A 1 85 ? 7.168 17.601 24.551 1.00 90.75 85 SER A N 1
ATOM 696 C CA . SER A 1 85 ? 6.530 18.874 24.934 1.00 90.75 85 SER A CA 1
ATOM 697 C C . SER A 1 85 ? 5.012 18.881 24.768 1.00 90.75 85 SER A C 1
ATOM 699 O O . SER A 1 85 ? 4.326 19.528 25.550 1.00 90.75 85 SER A O 1
ATOM 701 N N . GLU A 1 86 ? 4.500 18.190 23.751 1.00 89.19 86 GLU A N 1
ATOM 702 C CA . GLU A 1 86 ? 3.091 18.222 23.327 1.00 89.19 86 GLU A CA 1
ATOM 703 C C . GLU A 1 86 ? 2.444 16.825 23.314 1.00 89.19 86 GLU A C 1
ATOM 705 O O . GLU A 1 86 ? 1.228 16.704 23.175 1.00 89.19 86 GLU A O 1
ATOM 710 N N . GLY A 1 87 ? 3.235 15.754 23.434 1.00 79.56 87 GLY A N 1
ATOM 711 C CA . GLY A 1 87 ? 2.731 14.386 23.361 1.00 79.56 87 GLY A CA 1
ATOM 712 C C . GLY A 1 87 ? 1.998 13.951 24.628 1.00 79.56 87 GLY A C 1
ATOM 713 O O . GLY A 1 87 ? 2.531 14.010 25.735 1.00 79.56 87 GLY A O 1
ATOM 714 N N . VAL A 1 88 ? 0.789 13.426 24.444 1.00 83.06 88 VAL A N 1
ATOM 715 C CA . VAL A 1 88 ? 0.034 12.727 25.488 1.00 83.06 88 VAL A CA 1
ATOM 716 C C . VAL A 1 88 ? 0.396 11.243 25.443 1.00 83.06 88 VAL A C 1
ATOM 718 O O . VAL A 1 88 ? 0.292 10.605 24.395 1.00 83.06 88 VAL A O 1
ATOM 721 N N . SER A 1 89 ? 0.811 10.678 26.579 1.00 77.12 89 SER A N 1
ATOM 722 C CA . SER A 1 89 ? 1.061 9.238 26.686 1.00 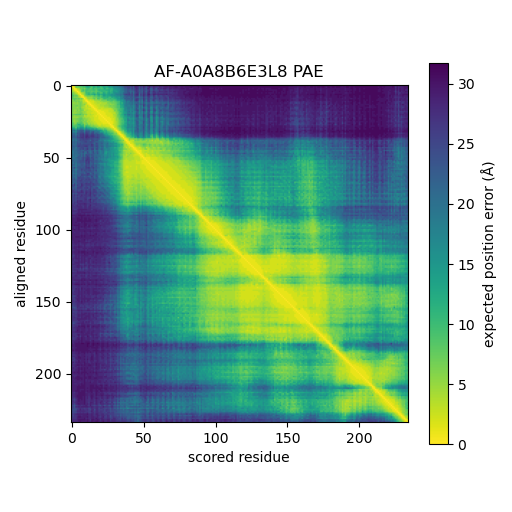77.12 89 SER A CA 1
ATOM 723 C C . SER A 1 89 ? -0.264 8.474 26.620 1.00 77.12 89 SER A C 1
ATOM 725 O O . SER A 1 89 ? -1.109 8.613 27.505 1.00 77.12 89 SER A O 1
ATOM 727 N N . LEU A 1 90 ? -0.458 7.675 25.570 1.00 75.75 90 LEU A N 1
ATOM 728 C CA . LEU A 1 90 ? -1.628 6.811 25.439 1.00 75.75 90 LEU A CA 1
ATOM 729 C C . LEU A 1 90 ? -1.401 5.524 26.235 1.00 75.75 90 LEU A C 1
ATOM 731 O O . LEU A 1 90 ? -0.448 4.789 25.980 1.00 75.75 90 LEU A O 1
ATOM 735 N N . SER A 1 91 ? -2.279 5.256 27.201 1.00 81.44 91 SER A N 1
ATOM 736 C CA . SER A 1 91 ? -2.220 4.028 27.995 1.00 81.44 91 SER A CA 1
ATOM 737 C C . SER A 1 91 ? -2.813 2.832 27.238 1.00 81.44 91 SER A C 1
ATOM 739 O O . SER A 1 91 ? -3.608 2.997 26.310 1.00 81.44 91 SER A O 1
ATOM 741 N N . GLU A 1 92 ? -2.504 1.614 27.692 1.00 76.75 92 GLU A N 1
ATOM 742 C CA . GLU A 1 92 ? -3.175 0.385 27.235 1.00 76.75 92 GLU A CA 1
ATOM 743 C C . GLU A 1 92 ? -4.707 0.475 27.400 1.00 76.75 92 GLU A C 1
ATOM 745 O O . GLU A 1 92 ? -5.457 -0.111 26.621 1.00 76.75 92 GLU A O 1
ATOM 750 N N . ASN A 1 93 ? -5.185 1.245 28.387 1.00 78.25 93 ASN A N 1
ATOM 751 C CA . ASN A 1 93 ? -6.610 1.468 28.601 1.00 78.25 93 ASN A CA 1
ATOM 752 C C . ASN A 1 93 ? -7.231 2.290 27.468 1.00 78.25 93 ASN A C 1
ATOM 754 O O . ASN A 1 93 ? -8.283 1.918 26.975 1.00 78.25 93 ASN A O 1
ATOM 758 N N . ASN A 1 94 ? -6.531 3.309 26.961 1.00 77.44 94 ASN A N 1
ATOM 759 C CA . ASN A 1 94 ? -6.999 4.119 25.833 1.00 77.44 94 ASN A CA 1
ATOM 760 C C . ASN A 1 94 ? -7.153 3.254 24.565 1.00 77.44 94 ASN A C 1
ATOM 762 O O . ASN A 1 94 ? -8.084 3.439 23.785 1.00 77.44 94 ASN A O 1
ATOM 766 N N . SER A 1 95 ? -6.258 2.276 24.368 1.00 77.88 95 SER A N 1
ATOM 767 C CA . SER A 1 95 ? -6.371 1.290 23.283 1.00 77.88 95 SER A CA 1
ATOM 768 C C . SER A 1 95 ? -7.598 0.389 23.449 1.00 77.88 95 SER A C 1
ATOM 770 O O . SER A 1 95 ? -8.278 0.107 22.464 1.00 77.88 95 SER A O 1
ATOM 772 N N . LYS A 1 96 ? -7.911 -0.037 24.682 1.00 82.00 96 LYS A N 1
ATOM 773 C CA . LYS A 1 96 ? -9.135 -0.796 24.990 1.00 82.00 96 LYS A CA 1
ATOM 774 C C . LYS A 1 96 ? -10.387 0.052 24.796 1.00 82.00 96 LYS A C 1
ATOM 776 O O . LYS A 1 96 ? -11.332 -0.431 24.189 1.00 82.00 96 LYS A O 1
ATOM 781 N N . ASP A 1 97 ? -10.375 1.311 25.221 1.00 83.62 97 ASP A N 1
ATOM 782 C CA . ASP A 1 97 ? -11.498 2.238 25.058 1.00 83.62 97 ASP A CA 1
ATOM 783 C C . ASP A 1 97 ? -11.813 2.473 23.574 1.00 83.62 97 ASP A C 1
ATOM 785 O O . ASP A 1 97 ? -12.976 2.437 23.186 1.00 83.62 97 ASP A O 1
ATOM 789 N N . MET A 1 98 ? -10.798 2.582 22.707 1.00 79.31 98 MET A N 1
ATOM 790 C CA . MET A 1 98 ? -11.004 2.630 21.252 1.00 79.31 98 MET A CA 1
ATOM 791 C C . MET A 1 98 ? -11.632 1.347 20.682 1.00 79.31 98 MET A C 1
ATOM 793 O O . MET A 1 98 ? -12.456 1.431 19.773 1.00 79.31 98 MET A O 1
ATOM 797 N N . VAL A 1 99 ? -11.282 0.164 21.203 1.00 81.31 99 VAL A N 1
ATOM 798 C CA . VAL A 1 99 ? -11.919 -1.107 20.802 1.00 81.31 99 VAL A CA 1
ATOM 799 C C . VAL A 1 99 ? -13.358 -1.184 21.323 1.00 81.31 99 VAL A C 1
ATOM 801 O O . VAL A 1 99 ? -14.258 -1.521 20.558 1.00 81.31 99 VAL A O 1
ATOM 804 N N . ASN A 1 100 ? -13.594 -0.795 22.577 1.00 85.06 100 ASN A N 1
ATOM 805 C CA . ASN A 1 100 ? -14.920 -0.737 23.193 1.00 85.06 100 ASN A CA 1
ATOM 806 C C . ASN A 1 100 ? -15.850 0.216 22.429 1.00 85.06 100 ASN A C 1
ATOM 808 O O . ASN A 1 100 ? -16.984 -0.153 22.139 1.00 85.06 100 ASN A O 1
ATOM 812 N N . LEU A 1 101 ? -15.357 1.398 22.038 1.00 85.31 101 LEU A N 1
ATOM 813 C CA . LEU A 1 101 ? -16.088 2.349 21.196 1.00 85.31 101 LEU A CA 1
ATOM 814 C C . LEU A 1 101 ? -16.447 1.742 19.835 1.00 85.31 101 LEU A C 1
ATOM 816 O O . LEU A 1 101 ? -17.574 1.887 19.366 1.00 85.31 101 LEU A O 1
ATOM 820 N N . MET A 1 102 ? -15.510 1.023 19.213 1.00 82.81 102 MET A N 1
ATOM 821 C CA . MET A 1 102 ? -15.735 0.378 17.918 1.00 82.81 102 MET A CA 1
ATOM 822 C C . MET A 1 102 ? -16.804 -0.728 17.990 1.00 82.81 102 MET A C 1
ATOM 824 O O . MET A 1 102 ? -17.579 -0.878 17.046 1.00 82.81 102 MET A O 1
ATOM 828 N N . ILE A 1 103 ? -16.880 -1.447 19.117 1.00 82.38 103 ILE A N 1
ATOM 829 C CA . ILE A 1 103 ? -17.937 -2.428 19.415 1.00 82.38 103 ILE A CA 1
ATOM 830 C C . ILE A 1 103 ? -19.266 -1.717 19.720 1.00 82.38 103 ILE A C 1
ATOM 832 O O . ILE A 1 103 ? -20.294 -2.082 19.162 1.00 82.38 103 ILE A O 1
ATOM 836 N N . SER A 1 104 ? -19.281 -0.657 20.539 1.00 83.62 104 SER A N 1
ATOM 837 C CA . SER A 1 104 ? -20.529 0.066 20.845 1.00 83.62 104 SER A CA 1
ATOM 838 C C . SER A 1 104 ? -21.157 0.724 19.613 1.00 83.62 104 SER A C 1
ATOM 840 O O . SER A 1 104 ? -22.379 0.782 19.500 1.00 83.62 104 SER A O 1
ATOM 842 N N . CYS A 1 105 ? -20.329 1.170 18.665 1.00 83.94 105 CYS A N 1
ATOM 843 C CA . CYS A 1 105 ? -20.773 1.746 17.397 1.00 83.94 105 CYS A CA 1
ATOM 844 C C . CYS A 1 105 ? -21.152 0.691 16.342 1.00 83.94 105 CYS A C 1
ATOM 846 O O . CYS A 1 105 ? -21.605 1.068 15.264 1.00 83.94 105 CYS A O 1
ATOM 848 N N . GLU A 1 106 ? -20.988 -0.611 16.609 1.00 82.31 106 GLU A N 1
ATOM 849 C CA . GLU A 1 106 ? -21.325 -1.676 15.653 1.00 82.31 106 GLU A CA 1
ATOM 850 C C . GLU A 1 106 ? -22.826 -1.694 15.326 1.00 82.31 106 GLU A C 1
ATOM 852 O O . GLU A 1 106 ? -23.198 -1.826 14.162 1.00 82.31 106 GLU A O 1
ATOM 857 N N . ASN A 1 107 ? -23.692 -1.437 16.314 1.00 80.94 107 ASN A N 1
ATOM 858 C CA . ASN A 1 107 ? -25.134 -1.293 16.090 1.00 80.94 107 ASN A CA 1
ATOM 859 C C . ASN A 1 107 ? -25.451 -0.108 15.164 1.00 80.94 107 ASN A C 1
ATOM 861 O O . ASN A 1 107 ? -26.155 -0.280 14.175 1.00 80.94 107 ASN A O 1
ATOM 865 N N . THR A 1 108 ? -24.854 1.062 15.409 1.00 83.62 108 THR A N 1
ATOM 866 C CA . THR A 1 108 ? -25.019 2.249 14.551 1.00 83.62 108 THR A CA 1
ATOM 867 C C . THR A 1 108 ? -24.473 2.019 13.137 1.00 83.62 108 THR A C 1
ATOM 869 O O . THR A 1 108 ? -25.062 2.481 12.162 1.00 83.62 108 THR A O 1
ATOM 872 N N . ALA A 1 109 ? -23.377 1.267 12.993 1.00 78.88 109 ALA A N 1
ATOM 873 C CA . ALA A 1 109 ? -22.846 0.876 11.688 1.00 78.88 109 ALA A CA 1
ATOM 874 C C . ALA A 1 109 ? -23.798 -0.079 10.941 1.00 78.88 109 ALA A C 1
ATOM 876 O O . ALA A 1 109 ? -23.979 0.070 9.735 1.00 78.88 109 ALA A O 1
ATOM 877 N N . ASN A 1 110 ? -24.439 -1.016 11.646 1.00 80.81 110 ASN A N 1
ATOM 878 C CA . ASN A 1 110 ? -25.450 -1.914 11.079 1.00 80.81 110 ASN A CA 1
ATOM 879 C C . ASN A 1 110 ? -26.746 -1.166 10.701 1.00 80.81 110 ASN A C 1
ATOM 881 O O . ASN A 1 110 ? -27.343 -1.477 9.676 1.00 80.81 110 ASN A O 1
ATOM 885 N N . GLU A 1 111 ? -27.162 -0.159 11.475 1.00 85.06 111 GLU A N 1
ATOM 886 C CA . GLU A 1 111 ? -28.299 0.718 11.146 1.00 85.06 111 GLU A CA 1
ATOM 887 C C . GLU A 1 111 ? -28.016 1.597 9.916 1.00 85.06 111 GLU A C 1
ATOM 889 O O . GLU A 1 111 ? -28.878 1.759 9.053 1.00 85.06 111 GLU A O 1
ATOM 894 N N . GLN A 1 112 ? -26.800 2.147 9.809 1.00 86.06 112 GLN A N 1
ATOM 895 C CA . GLN A 1 112 ? -26.391 2.990 8.681 1.00 86.06 112 GLN A CA 1
ATOM 896 C C . GLN A 1 112 ? -26.130 2.186 7.395 1.00 86.06 112 GLN A C 1
ATOM 898 O O . GLN A 1 112 ? -26.347 2.695 6.293 1.00 86.06 112 GLN A O 1
ATOM 903 N N . PHE A 1 113 ? -25.676 0.936 7.522 1.00 84.75 113 PHE A N 1
ATOM 904 C CA . PHE A 1 113 ? -25.408 0.015 6.416 1.00 84.75 113 PHE A CA 1
ATOM 905 C C . PHE A 1 113 ? -26.209 -1.290 6.606 1.00 84.75 113 PHE A C 1
ATOM 907 O O . PHE A 1 113 ? -25.632 -2.322 6.956 1.00 84.75 113 PHE A O 1
ATOM 914 N N . PRO A 1 114 ? -27.539 -1.267 6.376 1.00 78.75 114 PRO A N 1
ATOM 915 C CA . PRO A 1 114 ? -28.420 -2.398 6.684 1.00 78.75 114 PRO A CA 1
ATOM 916 C C . PRO A 1 114 ? -28.167 -3.633 5.808 1.00 78.75 114 PRO A C 1
ATOM 918 O O . PRO A 1 114 ? -28.409 -4.753 6.256 1.00 78.75 114 PRO A O 1
ATOM 921 N N . ASP A 1 115 ? -27.642 -3.460 4.591 1.00 83.69 115 ASP A N 1
ATOM 922 C CA . ASP A 1 115 ? -27.236 -4.573 3.726 1.00 83.69 115 ASP A CA 1
ATOM 923 C C . ASP A 1 115 ? -26.009 -5.309 4.298 1.00 83.69 115 ASP A C 1
ATOM 925 O O . ASP A 1 115 ? -24.938 -4.732 4.496 1.00 83.69 115 ASP A O 1
ATOM 929 N N . GLU A 1 116 ? -26.164 -6.612 4.532 1.00 76.00 116 GLU A N 1
ATOM 930 C CA . GLU A 1 116 ? -25.115 -7.511 5.027 1.00 76.00 116 GLU A CA 1
ATOM 931 C C . GLU A 1 116 ? -23.953 -7.682 4.047 1.00 76.00 116 GLU A C 1
ATOM 933 O O . GLU A 1 116 ? -22.814 -7.878 4.474 1.00 76.00 116 GLU A O 1
ATOM 938 N N . ASN A 1 117 ? -24.211 -7.546 2.745 1.00 80.25 117 ASN A N 1
ATOM 939 C CA . ASN A 1 117 ? -23.196 -7.680 1.702 1.00 80.25 117 ASN A CA 1
ATOM 940 C C . ASN A 1 117 ? -22.447 -6.366 1.421 1.00 80.25 117 ASN A C 1
ATOM 942 O O . ASN A 1 117 ? -21.493 -6.342 0.636 1.00 80.25 117 ASN A O 1
ATOM 946 N N . CYS A 1 118 ? -22.831 -5.274 2.089 1.00 88.62 118 CYS A N 1
ATOM 947 C CA . CYS A 1 118 ? -22.207 -3.970 1.934 1.00 88.62 118 CYS A CA 1
ATOM 948 C C . CYS A 1 118 ? -20.728 -4.004 2.361 1.00 88.62 118 CYS A C 1
ATOM 950 O O . CYS A 1 118 ? -20.381 -4.423 3.471 1.00 88.62 118 CYS A O 1
ATOM 952 N N . PHE A 1 119 ? -19.832 -3.493 1.505 1.00 88.50 119 PHE A N 1
ATOM 953 C CA . PHE A 1 119 ? -18.392 -3.471 1.790 1.00 88.50 119 PHE A CA 1
ATOM 954 C C . PHE A 1 119 ? -18.057 -2.731 3.095 1.00 88.50 119 PHE A C 1
ATOM 956 O O . PHE A 1 119 ? -17.150 -3.143 3.811 1.00 88.50 119 PHE A O 1
ATOM 963 N N . GLN A 1 120 ? -18.801 -1.676 3.434 1.00 89.88 120 GLN A N 1
ATOM 964 C CA . GLN A 1 120 ? -18.614 -0.877 4.645 1.00 89.88 120 GLN A CA 1
ATOM 965 C C . GLN A 1 120 ? -18.843 -1.709 5.918 1.00 89.88 120 GLN A C 1
ATOM 967 O O . GLN A 1 120 ? -18.017 -1.676 6.833 1.00 89.88 120 GLN A O 1
ATOM 972 N N . ARG A 1 121 ? -19.915 -2.513 5.948 1.00 87.50 121 ARG A N 1
ATOM 973 C CA . ARG A 1 121 ? -20.249 -3.404 7.070 1.00 87.50 121 ARG A CA 1
ATOM 974 C C . ARG A 1 121 ? -19.264 -4.569 7.178 1.00 87.50 121 ARG A C 1
ATOM 976 O O . ARG A 1 121 ? -18.782 -4.874 8.270 1.00 87.50 121 ARG A O 1
ATOM 983 N N . LEU A 1 122 ? -18.866 -5.153 6.043 1.00 90.06 122 LEU A N 1
ATOM 984 C CA . LEU A 1 122 ? -17.785 -6.142 5.998 1.00 90.06 122 LEU A CA 1
ATOM 985 C C . LEU A 1 122 ? -16.457 -5.566 6.517 1.00 90.06 122 LEU A C 1
ATOM 987 O O . LEU A 1 122 ? -15.743 -6.218 7.274 1.00 90.06 122 LEU A O 1
ATOM 991 N N . PHE A 1 123 ? -16.096 -4.355 6.095 1.00 91.19 123 PHE A N 1
ATOM 992 C CA . PHE A 1 123 ? -14.868 -3.696 6.524 1.00 91.19 123 PHE A CA 1
ATOM 993 C C . PHE A 1 123 ? -14.860 -3.514 8.046 1.00 91.19 123 PHE A C 1
ATOM 995 O O . PHE A 1 123 ? -13.880 -3.891 8.691 1.00 91.19 123 PHE A O 1
ATOM 1002 N N . TRP A 1 124 ? -15.960 -3.013 8.620 1.00 88.94 124 TRP A N 1
ATOM 1003 C CA . TRP A 1 124 ? -16.099 -2.809 10.063 1.00 88.94 124 TRP A CA 1
ATOM 1004 C C . TRP A 1 124 ? -15.965 -4.118 10.851 1.00 88.94 124 TRP A C 1
ATOM 1006 O O . TRP A 1 124 ? -15.118 -4.213 11.742 1.00 88.94 124 TRP A O 1
ATOM 1016 N N . SER A 1 125 ? -16.709 -5.162 10.466 1.00 88.50 125 SER A N 1
ATOM 1017 C CA . SER A 1 125 ? -16.662 -6.463 11.150 1.00 88.50 125 SER A CA 1
ATOM 1018 C C . SER A 1 125 ? -15.281 -7.129 11.062 1.00 88.50 125 SER A C 1
ATOM 1020 O O . SER A 1 125 ? -14.821 -7.755 12.020 1.00 88.50 125 SER A O 1
ATOM 1022 N N . GLN A 1 126 ? -14.549 -6.940 9.958 1.00 90.62 126 GLN A N 1
ATOM 1023 C CA . GLN A 1 126 ? -13.165 -7.409 9.820 1.00 90.62 126 GLN A CA 1
ATOM 1024 C C . GLN A 1 126 ? -12.179 -6.637 10.719 1.00 90.62 126 GLN A C 1
ATOM 1026 O O . GLN A 1 126 ? -11.257 -7.252 11.260 1.00 90.62 126 GLN A O 1
ATOM 1031 N N . GLN A 1 127 ? -12.368 -5.325 10.931 1.00 90.38 127 GLN A N 1
ATOM 1032 C CA . GLN A 1 127 ? -11.583 -4.563 11.917 1.00 90.38 127 GLN A CA 1
ATOM 1033 C C . GLN A 1 127 ? -11.897 -5.010 13.357 1.00 90.38 127 GLN A C 1
ATOM 1035 O O . GLN A 1 127 ? -10.967 -5.229 14.137 1.00 90.38 127 GLN A O 1
ATOM 1040 N N . ALA A 1 128 ? -13.179 -5.201 13.697 1.00 87.75 128 ALA A N 1
ATOM 1041 C CA . ALA A 1 128 ? -13.628 -5.726 14.994 1.00 87.75 128 ALA A CA 1
ATOM 1042 C C . ALA A 1 128 ? -13.017 -7.094 15.296 1.00 87.75 128 ALA A C 1
ATOM 1044 O O . ALA A 1 128 ? -12.352 -7.267 16.318 1.00 87.75 128 ALA A O 1
ATOM 1045 N N . THR A 1 129 ? -13.131 -8.023 14.346 1.00 88.88 129 THR A N 1
ATOM 1046 C CA . THR A 1 129 ? -12.511 -9.348 14.422 1.00 88.88 129 THR A CA 1
ATOM 1047 C C . THR A 1 129 ? -11.007 -9.235 14.685 1.00 88.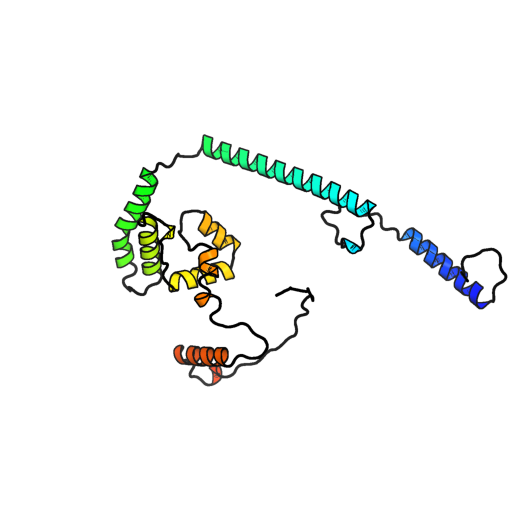88 129 THR A C 1
ATOM 1049 O O . THR A 1 129 ? -10.523 -9.779 15.6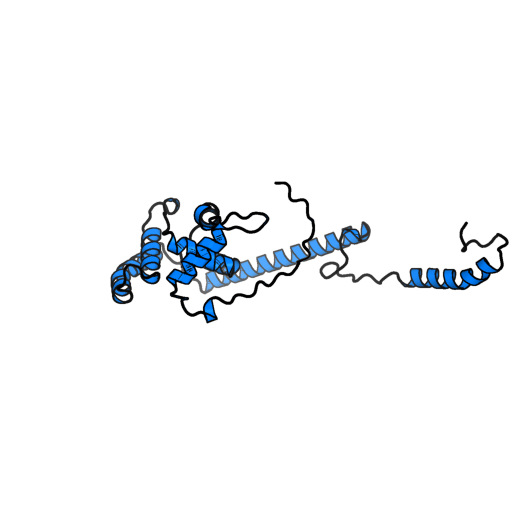74 1.00 88.88 129 THR A O 1
ATOM 1052 N N . PHE A 1 130 ? -10.258 -8.472 13.875 1.00 89.50 130 PHE A N 1
ATOM 1053 C CA . PHE A 1 130 ? -8.804 -8.350 14.046 1.00 89.50 130 PHE A CA 1
ATOM 1054 C C . PHE A 1 130 ? -8.402 -7.787 15.418 1.00 89.50 130 PHE A C 1
ATOM 1056 O O . PHE A 1 130 ? -7.416 -8.240 16.002 1.00 89.50 130 PHE A O 1
ATOM 1063 N N . ASN A 1 131 ? -9.131 -6.790 15.926 1.00 86.69 131 ASN A N 1
ATOM 1064 C CA . ASN A 1 131 ? -8.820 -6.165 17.212 1.00 86.69 131 ASN A CA 1
ATOM 1065 C C . ASN A 1 131 ? -9.152 -7.074 18.410 1.00 86.69 131 ASN A C 1
ATOM 1067 O O . ASN A 1 131 ? -8.457 -6.995 19.421 1.00 86.69 131 ASN A O 1
ATOM 1071 N N . ASN A 1 132 ? -10.137 -7.966 18.268 1.00 84.56 132 ASN A N 1
ATOM 1072 C CA . ASN A 1 132 ? -10.528 -8.946 19.287 1.00 84.56 132 ASN A CA 1
ATOM 1073 C C . ASN A 1 132 ? -9.679 -10.238 19.269 1.00 84.56 132 ASN A C 1
ATOM 1075 O O . ASN A 1 132 ? -9.749 -11.027 20.213 1.00 84.56 132 ASN A O 1
ATOM 1079 N N . LEU A 1 133 ? -8.861 -10.483 18.234 1.00 86.12 133 LEU A N 1
ATOM 1080 C CA . LEU A 1 133 ? -7.980 -11.657 18.177 1.00 86.12 133 LEU A CA 1
ATOM 1081 C C . LEU A 1 133 ? -6.808 -11.556 19.172 1.00 86.12 133 LEU A C 1
ATOM 1083 O O . LEU A 1 133 ? -5.980 -10.646 19.092 1.00 86.12 133 LEU A O 1
ATOM 1087 N N . ALA A 1 134 ? -6.669 -12.574 20.028 1.00 82.31 134 ALA A N 1
ATOM 1088 C CA . ALA A 1 134 ? -5.534 -12.714 20.945 1.00 82.31 134 ALA A CA 1
ATOM 1089 C C . ALA A 1 134 ? -4.185 -12.866 20.206 1.00 82.31 134 ALA A C 1
ATOM 1091 O O . ALA A 1 134 ? -3.220 -12.184 20.547 1.00 82.31 134 ALA A O 1
ATOM 1092 N N . ASP A 1 135 ? -4.123 -13.701 19.158 1.00 85.94 135 ASP A N 1
ATOM 1093 C CA . ASP A 1 135 ? -2.996 -13.725 18.215 1.00 85.94 135 ASP A CA 1
ATOM 1094 C C . ASP A 1 135 ? -3.411 -13.168 16.848 1.00 85.94 135 ASP A C 1
ATOM 1096 O O . ASP A 1 135 ? -4.070 -13.824 16.041 1.00 85.94 135 ASP A O 1
ATOM 1100 N N . LYS A 1 136 ? -2.929 -11.959 16.556 1.00 83.19 136 LYS A N 1
ATOM 1101 C CA . LYS A 1 136 ? -3.137 -11.234 15.293 1.00 83.19 136 LYS A CA 1
ATOM 1102 C C . LYS A 1 136 ? -2.598 -11.979 14.062 1.00 83.19 136 LYS A C 1
ATOM 1104 O O . LYS A 1 136 ? -2.985 -11.651 12.942 1.00 83.19 136 LYS A O 1
ATOM 1109 N N . ARG A 1 137 ? -1.718 -12.976 14.235 1.00 80.69 137 ARG A N 1
ATOM 1110 C CA . ARG A 1 137 ? -1.225 -13.845 13.149 1.00 80.69 137 ARG A CA 1
ATOM 1111 C C . ARG A 1 137 ? -2.282 -14.840 12.664 1.00 80.69 137 ARG A C 1
ATOM 1113 O O . ARG A 1 137 ? -2.193 -15.281 11.524 1.00 80.69 137 ARG A O 1
ATOM 1120 N N . GLY A 1 138 ? -3.276 -15.161 13.496 1.00 79.94 138 GLY A N 1
ATOM 1121 C CA . GLY A 1 138 ? -4.375 -16.071 13.163 1.00 79.94 138 GLY A CA 1
ATOM 1122 C C . GLY A 1 138 ? -5.481 -15.462 12.292 1.00 79.94 138 GLY A C 1
ATOM 1123 O O . GLY A 1 138 ? -6.405 -16.180 11.914 1.00 79.94 138 GLY A O 1
ATOM 1124 N N . MET A 1 139 ? -5.416 -14.162 11.968 1.00 87.38 139 MET A N 1
ATOM 1125 C CA . MET A 1 139 ? -6.477 -13.479 11.223 1.00 87.38 139 MET A CA 1
ATOM 1126 C C . MET A 1 139 ? -6.666 -14.059 9.815 1.00 87.38 139 MET A C 1
ATOM 1128 O O . MET A 1 139 ? -5.767 -13.996 8.972 1.00 87.38 139 MET A O 1
ATOM 1132 N N . ARG A 1 140 ? -7.886 -14.527 9.533 1.00 86.94 140 ARG A N 1
ATOM 1133 C CA . ARG A 1 140 ? -8.351 -14.873 8.185 1.00 86.94 140 ARG A CA 1
ATOM 1134 C C . ARG A 1 140 ? -9.169 -13.712 7.632 1.00 86.94 140 ARG A C 1
ATOM 1136 O O . ARG A 1 140 ? -10.281 -13.464 8.084 1.00 86.94 140 ARG A O 1
ATOM 1143 N N . TRP A 1 141 ? -8.595 -12.994 6.675 1.00 88.06 141 TRP A N 1
ATOM 1144 C CA . TRP A 1 141 ? -9.237 -11.838 6.055 1.00 88.06 141 TRP A CA 1
ATOM 1145 C C . TRP A 1 141 ? -10.250 -12.257 4.990 1.00 88.06 141 TRP A C 1
ATOM 1147 O O . TRP A 1 141 ? -9.990 -13.176 4.213 1.00 88.06 141 TRP A O 1
ATOM 1157 N N . HIS A 1 142 ? -11.377 -11.550 4.911 1.00 88.25 142 HIS A N 1
ATOM 1158 C CA . HIS A 1 142 ? -12.385 -11.804 3.885 1.00 88.25 142 HIS A CA 1
ATOM 1159 C C . HIS A 1 142 ? -11.844 -11.508 2.467 1.00 88.25 142 HIS A C 1
ATOM 1161 O O . HIS A 1 142 ? -11.214 -10.460 2.268 1.00 88.25 142 HIS A O 1
ATOM 1167 N N . PRO A 1 143 ? -12.134 -12.349 1.452 1.00 85.81 143 PRO A N 1
ATOM 1168 C CA . PRO A 1 143 ? -11.658 -12.178 0.074 1.00 85.81 143 PRO A CA 1
ATOM 1169 C C . PRO A 1 143 ? -11.878 -10.782 -0.520 1.00 85.81 143 PRO A C 1
ATOM 1171 O O . PRO A 1 143 ? -10.995 -10.231 -1.176 1.00 85.81 143 PRO A O 1
ATOM 1174 N N . MET A 1 144 ? -13.038 -10.172 -0.260 1.00 86.69 144 MET A N 1
ATOM 1175 C CA . MET A 1 144 ? -13.373 -8.842 -0.785 1.00 86.69 144 MET A CA 1
ATOM 1176 C C . MET A 1 144 ? -12.488 -7.729 -0.193 1.00 86.69 144 MET A C 1
ATOM 1178 O O . MET A 1 144 ? -12.123 -6.793 -0.903 1.00 86.69 144 MET A O 1
ATOM 1182 N N . LEU A 1 145 ? -12.058 -7.866 1.068 1.00 89.56 145 LEU A N 1
ATOM 1183 C CA . LEU A 1 145 ? -11.098 -6.944 1.679 1.00 89.56 145 LEU A CA 1
ATOM 1184 C C . LEU A 1 145 ? -9.701 -7.115 1.065 1.00 89.56 145 LEU A C 1
ATOM 1186 O O . LEU A 1 145 ? -9.035 -6.123 0.784 1.00 89.56 145 LEU A O 1
ATOM 1190 N N . ILE A 1 146 ? -9.278 -8.358 0.797 1.00 87.25 146 ILE A N 1
ATOM 1191 C CA . ILE A 1 146 ? -8.007 -8.650 0.113 1.00 87.25 146 ILE A CA 1
ATOM 1192 C C . ILE A 1 146 ? -8.000 -8.011 -1.284 1.00 87.25 146 ILE A C 1
ATOM 1194 O O . ILE A 1 146 ? -7.061 -7.284 -1.608 1.00 87.25 146 ILE A O 1
ATOM 1198 N N . LYS A 1 147 ? -9.067 -8.201 -2.079 1.00 86.00 147 LYS A N 1
ATOM 1199 C CA . LYS A 1 147 ? -9.233 -7.559 -3.399 1.00 86.00 147 LYS A CA 1
ATOM 1200 C C . LYS A 1 147 ? -9.109 -6.032 -3.311 1.00 86.00 147 LYS A C 1
ATOM 1202 O O . LYS A 1 147 ? -8.359 -5.433 -4.083 1.00 86.00 147 LYS A O 1
ATOM 1207 N N . TRP A 1 148 ? -9.778 -5.403 -2.344 1.00 88.88 148 TRP A N 1
ATOM 1208 C CA . TRP A 1 148 ? -9.710 -3.952 -2.143 1.00 88.88 148 TRP A CA 1
ATOM 1209 C C . TRP A 1 148 ? -8.319 -3.464 -1.698 1.00 88.88 148 TRP A C 1
ATOM 1211 O O . TRP A 1 148 ? -7.823 -2.472 -2.231 1.00 88.88 148 TRP A O 1
ATOM 1221 N N . CYS A 1 149 ? -7.630 -4.180 -0.803 1.00 88.75 149 CYS A N 1
ATOM 1222 C CA . CYS A 1 149 ? -6.246 -3.864 -0.431 1.00 88.75 149 CYS A CA 1
ATOM 1223 C C . CYS A 1 149 ? -5.278 -3.985 -1.623 1.00 88.75 149 CYS A C 1
ATOM 1225 O O . CYS A 1 149 ? -4.407 -3.129 -1.790 1.00 88.75 149 CYS A O 1
ATOM 1227 N N . THR A 1 150 ? -5.449 -4.999 -2.478 1.00 85.88 150 THR A N 1
ATOM 1228 C CA . THR A 1 150 ? -4.679 -5.158 -3.724 1.00 85.88 150 THR A CA 1
ATOM 1229 C C . THR A 1 150 ? -4.921 -3.991 -4.685 1.00 85.88 150 THR A C 1
ATOM 1231 O O . THR A 1 150 ? -3.960 -3.446 -5.227 1.00 85.88 150 THR A O 1
ATOM 1234 N N . TYR A 1 151 ? -6.172 -3.543 -4.840 1.00 87.56 151 TYR A N 1
ATOM 1235 C CA . TYR A 1 151 ? -6.518 -2.354 -5.628 1.00 87.56 151 TYR A CA 1
ATOM 1236 C C . TYR A 1 151 ? -5.910 -1.061 -5.053 1.00 87.56 151 TYR A C 1
ATOM 1238 O O . TYR A 1 151 ? -5.336 -0.261 -5.791 1.00 87.56 151 TYR A O 1
ATOM 1246 N N . LEU A 1 152 ? -5.970 -0.860 -3.732 1.00 89.00 152 LEU A N 1
ATOM 1247 C CA . LEU A 1 152 ? -5.367 0.312 -3.088 1.00 89.00 152 LEU A CA 1
ATOM 1248 C C . LEU A 1 152 ? -3.852 0.359 -3.338 1.00 89.00 152 LEU A C 1
ATOM 1250 O O . LEU A 1 152 ? -3.301 1.406 -3.682 1.00 89.00 152 LEU A O 1
ATOM 1254 N N . LYS A 1 153 ? -3.189 -0.797 -3.224 1.00 87.88 153 LYS A N 1
ATOM 1255 C CA . LYS A 1 153 ? -1.754 -0.942 -3.463 1.00 87.88 153 LYS A CA 1
ATOM 1256 C C . LYS A 1 153 ? -1.373 -0.749 -4.934 1.00 87.88 153 LYS A C 1
ATOM 1258 O O . LYS A 1 153 ? -0.364 -0.102 -5.198 1.00 87.88 153 LYS A O 1
ATOM 1263 N N . SER A 1 154 ? -2.169 -1.245 -5.887 1.00 86.38 154 SER A N 1
ATOM 1264 C CA . SER A 1 154 ? -1.902 -1.042 -7.321 1.00 86.38 154 SER A CA 1
ATOM 1265 C C . SER A 1 154 ? -2.081 0.415 -7.764 1.00 86.38 154 SER A C 1
ATOM 1267 O O . SER A 1 154 ? -1.412 0.849 -8.699 1.00 86.38 154 SER A O 1
ATOM 1269 N N . LYS A 1 155 ? -2.921 1.195 -7.066 1.00 89.69 155 LYS A N 1
ATOM 1270 C CA . LYS A 1 155 ? -3.021 2.653 -7.244 1.00 89.69 155 LYS A CA 1
ATOM 1271 C C . LYS A 1 155 ? -1.865 3.415 -6.589 1.00 89.69 155 LYS A C 1
ATOM 1273 O O . LYS A 1 155 ? -1.336 4.335 -7.205 1.00 89.69 155 LYS A O 1
ATOM 1278 N N . SER A 1 156 ? -1.484 3.073 -5.354 1.00 91.06 156 SER A N 1
ATOM 1279 C CA . SER A 1 156 ? -0.355 3.705 -4.656 1.00 91.06 156 SER A CA 1
ATOM 1280 C C . SER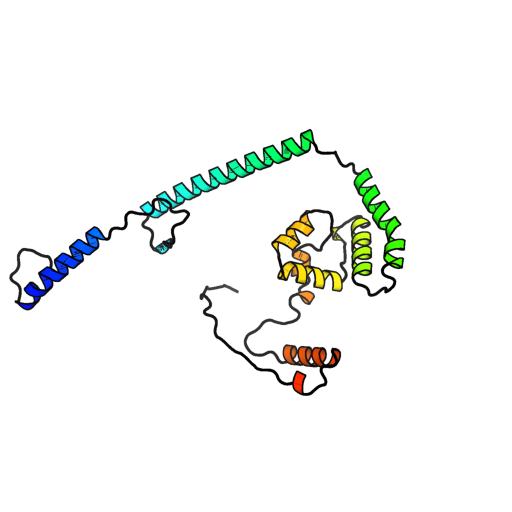 A 1 156 ? 0.189 2.843 -3.512 1.00 91.06 156 SER A C 1
ATOM 1282 O O . SER A 1 156 ? -0.360 2.821 -2.405 1.00 91.06 156 SER A O 1
ATOM 1284 N N . THR A 1 157 ? 1.333 2.195 -3.743 1.00 88.69 157 THR A N 1
ATOM 1285 C CA . THR A 1 157 ? 2.051 1.417 -2.720 1.00 88.69 157 THR A CA 1
ATOM 1286 C C . THR A 1 157 ? 2.412 2.262 -1.497 1.00 88.69 157 THR A C 1
ATOM 1288 O O . THR A 1 157 ? 2.171 1.842 -0.371 1.00 88.69 157 THR A O 1
ATOM 1291 N N . SER A 1 158 ? 2.916 3.486 -1.692 1.00 88.56 158 SER A N 1
ATOM 1292 C CA . SER A 1 158 ? 3.340 4.357 -0.585 1.00 88.56 158 SER A CA 1
ATOM 1293 C C . SER A 1 158 ? 2.170 4.830 0.285 1.00 88.56 158 SER A C 1
ATOM 1295 O O . SER A 1 158 ? 2.326 4.976 1.500 1.00 88.56 158 SER A O 1
ATOM 1297 N N . THR A 1 159 ? 0.988 5.035 -0.306 1.00 87.31 159 THR A N 1
ATOM 1298 C CA . THR A 1 159 ? -0.236 5.384 0.433 1.00 87.31 159 THR A CA 1
ATOM 1299 C C . THR A 1 159 ? -0.787 4.171 1.179 1.00 87.31 159 THR A C 1
ATOM 1301 O O . THR A 1 159 ? -1.141 4.305 2.350 1.00 87.31 159 THR A O 1
ATOM 1304 N N . PHE A 1 160 ? -0.795 2.987 0.551 1.00 89.62 160 PHE A N 1
ATOM 1305 C CA . PHE A 1 160 ? -1.138 1.729 1.221 1.00 89.62 160 PHE A CA 1
ATOM 1306 C C . PHE A 1 160 ? -0.230 1.484 2.437 1.00 89.62 160 PHE A C 1
ATOM 1308 O O . PHE A 1 160 ? -0.730 1.246 3.537 1.00 89.62 160 PHE A O 1
ATOM 1315 N N . ASP A 1 161 ? 1.089 1.621 2.275 1.00 89.12 161 ASP A N 1
ATOM 1316 C CA . ASP A 1 161 ? 2.042 1.421 3.366 1.00 89.12 161 ASP A CA 1
ATOM 1317 C C . ASP A 1 161 ? 1.873 2.456 4.475 1.00 89.12 161 ASP A C 1
ATOM 1319 O O . ASP A 1 161 ? 1.899 2.092 5.648 1.00 89.12 161 ASP A O 1
ATOM 1323 N N . SER A 1 162 ? 1.647 3.727 4.140 1.00 89.12 162 SER A N 1
ATOM 1324 C CA . SER A 1 162 ? 1.407 4.772 5.144 1.00 89.12 162 SER A CA 1
ATOM 1325 C C . SER A 1 162 ? 0.134 4.502 5.953 1.00 89.12 162 SER A C 1
ATOM 1327 O O . SER A 1 162 ? 0.162 4.582 7.180 1.00 89.12 162 SER A O 1
ATOM 1329 N N . LEU A 1 163 ? -0.964 4.103 5.298 1.00 89.00 163 LEU A N 1
ATOM 1330 C CA . LEU A 1 163 ? -2.205 3.707 5.976 1.00 89.00 163 LEU A CA 1
ATOM 1331 C C . LEU A 1 163 ? -1.996 2.475 6.862 1.00 89.00 163 LEU A C 1
ATOM 1333 O O . LEU A 1 163 ? -2.408 2.479 8.020 1.00 89.00 163 LEU A O 1
ATOM 1337 N N . ARG A 1 164 ? -1.291 1.455 6.365 1.00 88.69 164 ARG A N 1
ATOM 1338 C CA . ARG A 1 164 ? -0.990 0.229 7.114 1.00 88.69 164 ARG A CA 1
ATOM 1339 C C . ARG A 1 164 ? -0.104 0.482 8.340 1.00 88.69 164 ARG A C 1
ATOM 1341 O O . ARG A 1 164 ? -0.334 -0.111 9.391 1.00 88.69 164 ARG A O 1
ATOM 1348 N N . HIS A 1 165 ? 0.907 1.343 8.218 1.00 87.75 165 HIS A N 1
ATOM 1349 C CA . HIS A 1 165 ? 1.820 1.680 9.315 1.00 87.75 165 HIS A CA 1
ATOM 1350 C C . HIS A 1 165 ? 1.259 2.745 10.269 1.00 87.75 165 HIS A C 1
ATOM 1352 O O . HIS A 1 165 ? 1.756 2.851 11.387 1.00 87.75 165 HIS A O 1
ATOM 1358 N N . SER A 1 166 ? 0.201 3.476 9.889 1.00 85.44 166 SER A N 1
ATOM 1359 C CA . SER A 1 166 ? -0.496 4.419 10.783 1.00 85.44 166 SER A CA 1
ATOM 1360 C C . SER A 1 166 ? -1.056 3.753 12.044 1.00 85.44 166 SER A C 1
ATOM 1362 O O . SER A 1 166 ? -1.289 4.417 13.049 1.00 85.44 166 SER A O 1
ATOM 1364 N N . GLY A 1 167 ? -1.322 2.443 11.984 1.00 78.69 167 GLY A N 1
ATOM 1365 C CA . GLY A 1 167 ? -1.955 1.693 13.061 1.00 78.69 167 GLY A CA 1
ATOM 1366 C C . GLY A 1 167 ? -3.449 1.979 13.243 1.00 78.69 167 GLY A C 1
ATOM 1367 O O . GLY A 1 167 ? -4.082 1.228 13.983 1.00 78.69 167 GLY A O 1
ATOM 1368 N N . PHE A 1 168 ? -4.024 2.980 12.566 1.00 79.69 168 PHE A N 1
ATOM 1369 C CA . PHE A 1 168 ? -5.454 3.293 12.630 1.00 79.69 168 PHE A CA 1
ATOM 1370 C C . PHE A 1 168 ? -6.292 2.200 11.955 1.00 79.69 168 PHE A C 1
ATOM 1372 O O . PHE A 1 168 ? -7.157 1.608 12.594 1.00 79.69 168 PHE A O 1
ATOM 1379 N N . ILE A 1 169 ? -5.964 1.857 10.704 1.00 86.50 169 ILE A N 1
ATOM 1380 C CA . ILE A 1 169 ? -6.611 0.761 9.971 1.00 86.50 169 ILE A CA 1
ATOM 1381 C C . ILE A 1 169 ? -5.704 -0.469 9.961 1.00 86.50 169 ILE A C 1
ATOM 1383 O O . ILE A 1 169 ? -4.498 -0.379 9.723 1.00 86.50 169 ILE A O 1
ATOM 1387 N N . LYS A 1 170 ? -6.286 -1.641 10.211 1.00 88.50 170 LYS A N 1
ATOM 1388 C CA . LYS A 1 170 ? -5.599 -2.931 10.183 1.00 88.50 170 LYS A CA 1
ATOM 1389 C C . LYS A 1 170 ? -5.771 -3.548 8.798 1.00 88.50 170 LYS A C 1
ATOM 1391 O O . LYS A 1 170 ? -6.888 -3.841 8.376 1.00 88.50 170 LYS A O 1
ATOM 1396 N N . PHE A 1 171 ? -4.659 -3.751 8.096 1.00 89.25 171 PHE A N 1
ATOM 1397 C CA . PHE A 1 171 ? -4.626 -4.408 6.788 1.00 89.25 171 PHE A CA 1
ATOM 1398 C C . PHE A 1 171 ? -3.839 -5.723 6.834 1.00 89.25 171 PHE A C 1
ATOM 1400 O O . PHE A 1 171 ? -2.936 -5.872 7.671 1.00 89.25 171 PHE A O 1
ATOM 1407 N N . PRO A 1 172 ? -4.109 -6.644 5.888 1.00 87.31 172 PRO A N 1
ATOM 1408 C CA . PRO A 1 172 ? -3.214 -7.746 5.561 1.00 87.31 172 PRO A CA 1
ATOM 1409 C C . PRO A 1 172 ? -1.736 -7.324 5.501 1.00 87.31 172 PRO A C 1
ATOM 1411 O O . PRO A 1 172 ? -1.385 -6.193 5.149 1.00 87.31 172 PRO A O 1
ATOM 1414 N N . SER A 1 173 ? -0.830 -8.242 5.840 1.00 82.94 173 SER A N 1
ATOM 1415 C CA . SER A 1 173 ? 0.593 -8.029 5.559 1.00 82.94 173 SER A CA 1
ATOM 1416 C C . SER A 1 173 ? 0.842 -8.095 4.053 1.00 82.94 173 SER A C 1
ATOM 1418 O O . SER A 1 173 ? 0.124 -8.791 3.336 1.00 82.94 173 SER A O 1
ATOM 1420 N N . GLU A 1 174 ? 1.890 -7.429 3.564 1.00 78.06 174 GLU A N 1
ATOM 1421 C CA . GLU A 1 174 ? 2.289 -7.570 2.158 1.00 78.06 174 GLU A CA 1
ATOM 1422 C C . GLU A 1 174 ? 2.534 -9.032 1.788 1.00 78.06 174 GLU A C 1
ATOM 1424 O O . GLU A 1 174 ? 2.086 -9.488 0.742 1.00 78.06 174 GLU A O 1
ATOM 1429 N N . ARG A 1 175 ? 3.176 -9.793 2.688 1.00 74.94 175 ARG A N 1
ATOM 1430 C CA . ARG A 1 175 ? 3.360 -11.234 2.518 1.00 74.94 175 ARG A CA 1
ATOM 1431 C C . ARG A 1 175 ? 2.026 -11.951 2.342 1.00 74.94 175 ARG A C 1
ATOM 1433 O O . ARG A 1 175 ? 1.985 -12.860 1.533 1.00 74.94 175 ARG A O 1
ATOM 1440 N N . LEU A 1 176 ? 0.959 -11.567 3.046 1.00 73.44 176 LEU A N 1
ATOM 1441 C CA . LEU A 1 176 ? -0.358 -12.163 2.825 1.00 73.44 176 LEU A CA 1
ATOM 1442 C C . LEU A 1 176 ? -0.939 -11.751 1.466 1.00 73.44 176 LEU A C 1
ATOM 1444 O O . LEU A 1 176 ? -1.422 -12.620 0.759 1.00 73.44 176 LEU A O 1
ATOM 1448 N N . LEU A 1 177 ? -0.841 -10.478 1.064 1.00 72.94 177 LEU A N 1
ATOM 1449 C CA . LEU A 1 177 ? -1.322 -10.016 -0.251 1.00 72.94 177 LEU A CA 1
ATOM 1450 C C . LEU A 1 177 ? -0.620 -10.724 -1.424 1.00 72.94 177 LEU A C 1
ATOM 1452 O O . LEU A 1 177 ? -1.258 -11.011 -2.430 1.00 72.94 177 LEU A O 1
ATOM 1456 N N . TYR A 1 178 ? 0.675 -11.025 -1.285 1.00 67.50 178 TYR A N 1
ATOM 1457 C CA . TYR A 1 178 ? 1.443 -11.768 -2.287 1.00 67.50 178 TYR A CA 1
ATOM 1458 C C . TYR A 1 178 ? 1.282 -13.295 -2.170 1.00 67.50 178 TYR A C 1
ATOM 1460 O O . TYR A 1 178 ? 1.237 -13.973 -3.188 1.00 67.50 178 TYR A O 1
ATOM 1468 N N . ALA A 1 179 ? 1.193 -13.850 -0.954 1.00 58.91 179 ALA A N 1
ATOM 1469 C CA . ALA A 1 179 ? 1.076 -15.296 -0.726 1.00 58.91 179 ALA A CA 1
ATOM 1470 C C . ALA A 1 179 ? -0.357 -15.832 -0.869 1.00 58.91 179 ALA A C 1
ATOM 1472 O O . ALA A 1 179 ? -0.527 -17.029 -1.080 1.00 58.91 179 ALA A O 1
ATOM 1473 N N . CYS A 1 180 ? -1.376 -14.968 -0.834 1.00 57.91 180 CYS A N 1
ATOM 1474 C CA . CYS A 1 180 ? -2.666 -15.218 -1.481 1.00 57.91 180 CYS A CA 1
ATOM 1475 C C . CYS A 1 180 ? -2.481 -15.125 -3.009 1.00 57.91 180 CYS A C 1
ATOM 1477 O O . CYS A 1 180 ? -3.025 -14.243 -3.680 1.00 57.91 180 CYS A O 1
ATOM 1479 N N . TYR A 1 181 ? -1.667 -16.043 -3.544 1.00 51.53 181 TYR A N 1
ATOM 1480 C CA . TYR A 1 181 ? -1.384 -16.183 -4.973 1.00 51.53 181 TYR A CA 1
ATOM 1481 C C . TYR A 1 181 ? -2.685 -16.272 -5.777 1.00 51.53 181 TYR A C 1
ATOM 1483 O O . TYR A 1 181 ? -2.804 -15.622 -6.813 1.00 51.53 181 TYR A O 1
ATOM 1491 N N . ASP A 1 182 ? -3.693 -16.946 -5.222 1.00 55.19 182 ASP A N 1
ATOM 1492 C CA . ASP A 1 182 ? -5.034 -17.127 -5.789 1.00 55.19 182 ASP A CA 1
ATOM 1493 C C . ASP A 1 182 ? -5.781 -15.814 -6.097 1.00 55.19 182 ASP A C 1
ATOM 1495 O O . ASP A 1 182 ? -6.714 -15.826 -6.889 1.00 55.19 182 ASP A O 1
ATOM 1499 N N . TYR A 1 183 ? -5.389 -14.672 -5.511 1.00 54.56 183 TYR A N 1
ATOM 1500 C CA . TYR A 1 183 ? -6.039 -13.369 -5.744 1.00 54.56 183 TYR A CA 1
ATOM 1501 C C . TYR A 1 183 ? -5.243 -12.417 -6.638 1.00 54.56 183 TYR A C 1
ATOM 1503 O O . TYR A 1 183 ? -5.807 -11.462 -7.169 1.00 54.56 183 TYR A O 1
ATOM 1511 N N . THR A 1 184 ? -3.939 -12.644 -6.791 1.00 56.28 184 THR A N 1
ATOM 1512 C CA . THR A 1 184 ? -3.047 -11.802 -7.612 1.00 56.28 184 THR A CA 1
ATOM 1513 C C . THR A 1 184 ? -2.643 -12.473 -8.924 1.00 56.28 184 THR A C 1
ATOM 1515 O O . THR A 1 184 ? -2.325 -11.776 -9.883 1.00 56.28 184 THR A O 1
ATOM 1518 N N . HIS A 1 185 ? -2.706 -13.805 -8.986 1.00 61.84 185 HIS A N 1
ATOM 1519 C CA . HIS A 1 185 ? -2.294 -14.634 -10.120 1.00 61.84 185 HIS A CA 1
ATOM 1520 C C . HIS A 1 185 ? -3.452 -15.490 -10.665 1.00 61.84 185 HIS A C 1
ATOM 1522 O O . HIS A 1 185 ? -3.219 -16.561 -11.223 1.00 61.84 185 HIS A O 1
ATOM 1528 N N . VAL A 1 186 ? -4.699 -15.006 -10.539 1.00 65.69 186 VAL A N 1
ATOM 1529 C CA . VAL A 1 186 ? -5.877 -15.598 -11.213 1.00 65.69 186 VAL A CA 1
ATOM 1530 C C . VAL A 1 186 ? -5.588 -15.782 -12.711 1.00 65.69 186 VAL A C 1
ATOM 1532 O O . VAL A 1 186 ? -5.897 -16.822 -13.281 1.00 65.69 186 VAL A O 1
ATOM 1535 N N . ILE A 1 187 ? -4.925 -14.795 -13.330 1.00 70.31 187 ILE A N 1
ATOM 1536 C CA . ILE A 1 187 ? -4.589 -14.773 -14.758 1.00 70.31 187 ILE A CA 1
ATOM 1537 C C . ILE A 1 187 ? -3.073 -14.921 -14.960 1.00 70.31 187 ILE A C 1
ATOM 1539 O O . ILE A 1 187 ? -2.312 -13.957 -14.852 1.00 70.31 187 ILE A O 1
ATOM 1543 N N . LYS A 1 188 ? -2.655 -16.134 -15.332 1.00 74.12 188 LYS A N 1
ATOM 1544 C CA . LYS A 1 188 ? -1.301 -16.536 -15.765 1.00 74.12 188 LYS A CA 1
ATOM 1545 C C . LYS A 1 188 ? -0.127 -15.837 -15.035 1.00 74.12 188 LYS A C 1
ATOM 1547 O O . LYS A 1 188 ? 0.102 -16.055 -13.852 1.00 74.12 188 LYS A O 1
ATOM 1552 N N . GLN A 1 189 ? 0.705 -15.021 -15.694 1.00 76.12 189 GLN A N 1
ATOM 1553 C CA . GLN A 1 189 ? 0.597 -14.455 -17.053 1.00 76.12 189 GLN A CA 1
ATOM 1554 C C . GLN A 1 189 ? 1.121 -15.417 -18.155 1.00 76.12 189 GLN A C 1
ATOM 1556 O O . GLN A 1 189 ? 0.977 -16.625 -18.016 1.00 76.12 189 GLN A O 1
ATOM 1561 N N . GLY A 1 190 ? 1.617 -14.923 -19.303 1.00 79.19 190 GLY A N 1
ATOM 1562 C CA . GLY A 1 190 ? 2.148 -15.769 -20.393 1.00 79.19 190 GLY A CA 1
ATOM 1563 C C . GLY A 1 190 ? 2.254 -15.054 -21.747 1.00 79.19 190 GLY A C 1
ATOM 1564 O O . GLY A 1 190 ? 1.640 -14.003 -21.913 1.00 79.19 190 GLY A O 1
ATOM 1565 N N . VAL A 1 191 ? 3.018 -15.627 -22.685 1.00 82.50 191 VAL A N 1
ATOM 1566 C CA . VAL A 1 191 ? 3.205 -15.113 -24.058 1.00 82.50 191 VAL A CA 1
ATOM 1567 C C . VAL A 1 191 ? 1.992 -15.461 -24.929 1.00 82.50 191 VAL A C 1
ATOM 1569 O O . VAL A 1 191 ? 1.491 -16.580 -24.854 1.00 82.50 191 VAL A O 1
ATOM 1572 N N . GLY A 1 192 ? 1.562 -14.526 -25.780 1.00 86.31 192 GLY A N 1
ATOM 1573 C CA . GLY A 1 192 ? 0.427 -14.703 -26.692 1.00 86.31 192 GLY A CA 1
ATOM 1574 C C . GLY A 1 192 ? -0.934 -14.342 -26.082 1.00 86.31 192 GLY A C 1
ATOM 1575 O O . GLY A 1 192 ? -1.034 -13.901 -24.934 1.00 86.31 192 GLY A O 1
ATOM 1576 N N . PHE A 1 193 ? -1.987 -14.512 -26.882 1.00 82.19 193 PHE A N 1
ATOM 1577 C CA . PHE A 1 193 ? -3.373 -14.277 -26.472 1.00 82.19 193 PHE A CA 1
ATOM 1578 C C . PHE A 1 193 ? -3.864 -15.376 -25.519 1.00 82.19 193 PHE A C 1
ATOM 1580 O O . PHE A 1 193 ? -3.502 -16.542 -25.673 1.00 82.19 193 PHE A O 1
ATOM 1587 N N . LYS A 1 194 ? -4.711 -15.015 -24.547 1.00 85.06 194 LYS A N 1
ATOM 1588 C CA . LYS A 1 194 ? -5.390 -15.974 -23.661 1.00 85.06 194 LYS A CA 1
ATOM 1589 C C . LYS A 1 194 ? -6.887 -15.950 -23.923 1.00 85.06 194 LYS A C 1
ATOM 1591 O O . LYS A 1 194 ? -7.514 -14.931 -23.651 1.00 85.06 194 LYS A O 1
ATOM 1596 N N . ALA A 1 195 ? -7.429 -17.075 -24.389 1.00 85.50 195 ALA A N 1
ATOM 1597 C CA . ALA A 1 195 ? -8.871 -17.267 -24.549 1.00 85.50 195 ALA A CA 1
ATOM 1598 C C . ALA A 1 195 ? -9.611 -17.036 -23.221 1.00 85.50 195 ALA A C 1
ATOM 1600 O O . ALA A 1 195 ? -10.497 -16.198 -23.179 1.00 85.50 195 ALA A O 1
ATOM 1601 N N . GLU A 1 196 ? -9.102 -17.605 -22.118 1.00 85.81 196 GLU A N 1
ATOM 1602 C CA . GLU A 1 196 ? -9.645 -17.451 -20.753 1.00 85.81 196 GLU A CA 1
ATOM 1603 C C . GLU A 1 196 ? -9.969 -15.995 -20.364 1.00 85.81 196 GLU A C 1
ATOM 1605 O O . GLU A 1 196 ? -10.931 -15.735 -19.649 1.00 85.81 196 GLU A O 1
ATOM 1610 N N . LEU A 1 197 ? -9.155 -15.027 -20.810 1.00 85.94 197 LEU A N 1
ATOM 1611 C CA . LEU A 1 197 ? -9.384 -13.610 -20.519 1.00 85.94 197 LEU A CA 1
ATOM 1612 C C . LEU A 1 197 ? -10.527 -13.028 -21.360 1.00 85.94 197 LEU A C 1
ATOM 1614 O O . LEU A 1 197 ? -11.257 -12.176 -20.871 1.00 85.94 197 LEU A O 1
ATOM 1618 N N . ILE A 1 198 ? -10.662 -13.467 -22.612 1.00 86.38 198 ILE A N 1
ATOM 1619 C CA . ILE A 1 198 ? -11.751 -13.069 -23.510 1.00 86.38 198 ILE A CA 1
ATOM 1620 C C . ILE A 1 198 ? -13.068 -13.655 -22.994 1.00 86.38 198 ILE A C 1
ATOM 1622 O O . ILE A 1 198 ? -14.044 -12.920 -22.899 1.00 86.38 198 ILE A O 1
ATOM 1626 N N . ASP A 1 199 ? -13.063 -14.922 -22.577 1.00 88.75 199 ASP A N 1
ATOM 1627 C CA . ASP A 1 199 ? -14.236 -15.609 -22.030 1.00 88.75 199 ASP A CA 1
ATOM 1628 C C . ASP A 1 199 ? -14.742 -14.901 -20.756 1.00 88.75 199 ASP A C 1
ATOM 1630 O O . ASP A 1 199 ? -15.902 -14.502 -20.687 1.00 88.75 199 ASP A O 1
ATOM 1634 N N . MET A 1 200 ? -13.852 -14.604 -19.794 1.00 86.88 200 MET A N 1
ATOM 1635 C CA . MET A 1 200 ? -14.213 -13.826 -18.594 1.00 86.88 200 MET A CA 1
ATOM 1636 C C . MET A 1 200 ? -14.709 -12.406 -18.909 1.00 86.88 200 MET A C 1
ATOM 1638 O O . MET A 1 200 ? -15.568 -11.887 -18.199 1.00 86.88 200 MET A O 1
ATOM 1642 N N . LEU A 1 201 ? -14.168 -11.750 -19.942 1.00 86.00 201 LEU A N 1
ATOM 1643 C CA . LEU A 1 201 ? -14.635 -10.424 -20.359 1.00 86.00 201 LEU A CA 1
ATOM 1644 C C . LEU A 1 201 ? -16.013 -10.492 -21.032 1.00 86.00 201 LEU A C 1
ATOM 1646 O O . LEU A 1 201 ? -16.809 -9.576 -20.838 1.00 86.00 201 LEU A O 1
ATOM 1650 N N . ALA A 1 202 ? -16.311 -11.558 -21.779 1.00 85.69 202 ALA A N 1
ATOM 1651 C CA . ALA A 1 202 ? -17.632 -11.796 -22.353 1.00 85.69 202 ALA A CA 1
ATOM 1652 C C . ALA A 1 202 ? -18.675 -12.025 -21.246 1.00 85.69 202 ALA A C 1
ATOM 1654 O O . ALA A 1 202 ? -19.672 -11.305 -21.201 1.00 85.69 202 ALA A O 1
ATOM 1655 N N . GLU A 1 203 ? -18.389 -12.914 -20.286 1.00 88.00 203 GLU A N 1
ATOM 1656 C CA . GLU A 1 203 ? -19.225 -13.124 -19.092 1.00 88.00 203 GLU A CA 1
ATOM 1657 C C . GLU A 1 203 ? -19.448 -11.814 -18.309 1.00 88.00 203 GLU A C 1
ATOM 1659 O O . GLU A 1 203 ? -20.568 -11.504 -17.897 1.00 88.00 203 GLU A O 1
ATOM 1664 N N . GLU A 1 204 ? -18.403 -10.997 -18.120 1.00 86.00 204 GLU A N 1
ATOM 1665 C CA . GLU A 1 204 ? -18.525 -9.721 -17.407 1.00 86.00 204 GLU A CA 1
ATOM 1666 C C . GLU A 1 204 ? -19.374 -8.697 -18.189 1.00 86.00 204 GLU A C 1
ATOM 1668 O O . GLU A 1 204 ? -20.160 -7.969 -17.575 1.00 86.00 204 GLU A O 1
ATOM 1673 N N . MET A 1 205 ? -19.273 -8.655 -19.521 1.00 83.06 205 MET A N 1
ATOM 1674 C CA . MET A 1 205 ? -20.093 -7.790 -20.384 1.00 83.06 205 MET A CA 1
ATOM 1675 C C . MET A 1 205 ? -21.570 -8.209 -20.381 1.00 83.06 205 MET A C 1
ATOM 1677 O O . MET A 1 205 ? -22.442 -7.354 -20.208 1.00 83.06 205 MET A O 1
ATOM 1681 N N . GLU A 1 206 ? -21.857 -9.511 -20.474 1.00 83.62 206 GLU A N 1
ATOM 1682 C CA . GLU A 1 206 ? -23.210 -10.060 -20.318 1.00 83.62 206 GLU A CA 1
ATOM 1683 C C . GLU A 1 206 ? -23.787 -9.722 -18.935 1.00 83.62 206 GLU A C 1
ATOM 1685 O O . GLU A 1 206 ? -24.897 -9.196 -18.835 1.00 83.62 206 GLU A O 1
ATOM 1690 N N . SER A 1 207 ? -23.006 -9.916 -17.862 1.00 84.44 207 SER A N 1
ATOM 1691 C CA . SER A 1 207 ? -23.434 -9.630 -16.482 1.00 84.44 207 SER A CA 1
ATOM 1692 C C . SER A 1 207 ? -23.782 -8.157 -16.233 1.00 84.44 207 SER A C 1
ATOM 1694 O O . SER A 1 207 ? -24.621 -7.844 -15.387 1.00 84.44 207 SER A O 1
ATOM 1696 N N . LYS A 1 208 ? -23.150 -7.243 -16.982 1.00 81.12 208 LYS A N 1
ATOM 1697 C CA . LYS A 1 208 ? -23.391 -5.794 -16.925 1.00 81.12 208 LYS A CA 1
ATOM 1698 C C . LYS A 1 208 ? -24.528 -5.335 -17.837 1.00 81.12 208 LYS A C 1
ATOM 1700 O O . LYS A 1 208 ? -24.827 -4.143 -17.852 1.00 81.12 208 LYS A O 1
ATOM 1705 N N . GLY A 1 209 ? -25.157 -6.250 -18.576 1.00 80.44 209 GLY A N 1
ATOM 1706 C CA . GLY A 1 209 ? -26.237 -5.936 -19.506 1.00 80.44 209 GLY A CA 1
ATOM 1707 C C . GLY A 1 209 ? -25.769 -5.153 -20.732 1.00 80.44 209 GLY A C 1
ATOM 1708 O O . GLY A 1 209 ? -26.526 -4.329 -21.235 1.00 80.44 209 GLY A O 1
ATOM 1709 N N . ALA A 1 210 ? -24.534 -5.376 -21.200 1.00 69.44 210 ALA A N 1
ATOM 1710 C CA . ALA A 1 210 ? -24.001 -4.735 -22.403 1.00 69.44 210 ALA A CA 1
ATOM 1711 C C . ALA A 1 210 ? -24.587 -5.371 -23.684 1.00 69.44 210 ALA A C 1
ATOM 1713 O O . ALA A 1 210 ? -23.900 -6.062 -24.438 1.00 69.44 210 ALA A O 1
ATOM 1714 N N . THR A 1 211 ? -25.895 -5.204 -23.881 1.00 68.38 211 THR A N 1
ATOM 1715 C CA . THR A 1 211 ? -26.695 -5.891 -24.906 1.00 68.38 211 THR A CA 1
ATOM 1716 C C . THR A 1 211 ? -26.969 -5.060 -26.157 1.00 68.38 211 THR A C 1
ATOM 1718 O O . THR A 1 211 ? -27.471 -5.611 -27.136 1.00 68.38 211 THR A O 1
ATOM 1721 N N . GLU A 1 212 ? -26.645 -3.764 -26.173 1.00 80.38 212 GLU A N 1
ATOM 1722 C CA . GLU A 1 212 ? -26.872 -2.917 -27.349 1.00 80.38 212 GLU A CA 1
ATOM 1723 C C . GLU A 1 212 ? -25.711 -3.028 -28.352 1.00 80.38 212 GLU A C 1
ATOM 1725 O O . GLU A 1 212 ? -24.544 -2.994 -27.967 1.00 80.38 212 GLU A O 1
ATOM 1730 N N . GLU A 1 213 ? -26.011 -3.122 -29.655 1.00 80.06 213 GLU A N 1
ATOM 1731 C CA . GLU A 1 213 ? -25.010 -3.376 -30.714 1.00 80.06 213 GLU A CA 1
ATOM 1732 C C . GLU A 1 213 ? -23.820 -2.404 -30.677 1.00 80.06 213 GLU A C 1
ATOM 1734 O O . GLU A 1 213 ? -22.678 -2.795 -30.912 1.00 80.06 213 GLU A O 1
ATOM 1739 N N . TRP A 1 214 ? -24.055 -1.133 -30.331 1.00 82.12 214 TRP A N 1
ATOM 1740 C CA . TRP A 1 214 ? -22.994 -0.125 -30.271 1.00 82.12 214 TRP A CA 1
ATOM 1741 C C . TRP A 1 214 ? -21.969 -0.369 -29.152 1.00 82.12 214 TRP A C 1
ATOM 1743 O O . TRP A 1 214 ? -20.854 0.138 -29.236 1.00 82.12 214 TRP A O 1
ATOM 1753 N N . GLN A 1 215 ? -22.319 -1.160 -28.133 1.00 78.69 215 GLN A N 1
ATOM 1754 C CA . GLN A 1 215 ? -21.429 -1.564 -27.037 1.00 78.69 215 GLN A CA 1
ATOM 1755 C C . GLN A 1 215 ? -20.541 -2.761 -27.415 1.00 78.69 215 GLN A C 1
ATOM 1757 O O . GLN A 1 215 ? -19.578 -3.054 -26.708 1.00 78.69 215 GLN A O 1
ATOM 1762 N N . GLN A 1 216 ? -20.855 -3.442 -28.523 1.00 78.62 216 GLN A N 1
ATOM 1763 C CA . GLN A 1 216 ? -20.132 -4.618 -29.016 1.00 78.62 216 GLN A CA 1
ATOM 1764 C C . GLN A 1 216 ? -19.024 -4.258 -30.020 1.00 78.62 216 GLN A C 1
ATOM 1766 O O . GLN A 1 216 ? -18.132 -5.071 -30.267 1.00 78.62 216 GLN A O 1
ATOM 1771 N N . TYR A 1 217 ? -19.033 -3.045 -30.585 1.00 84.12 217 TYR A N 1
ATOM 1772 C CA . TYR A 1 217 ? -17.939 -2.570 -31.435 1.00 84.12 217 TYR A CA 1
ATOM 1773 C C . TYR A 1 217 ? -16.723 -2.186 -30.587 1.00 84.12 217 TYR A C 1
ATOM 1775 O O . TYR A 1 217 ? -16.745 -1.206 -29.842 1.00 84.12 217 TYR A O 1
ATOM 1783 N N . VAL A 1 218 ? -15.636 -2.943 -30.742 1.00 83.31 218 VAL A N 1
ATOM 1784 C CA . VAL A 1 218 ? -14.363 -2.721 -30.043 1.00 83.31 218 VAL A CA 1
ATOM 1785 C C . VAL A 1 218 ? -13.232 -2.575 -31.057 1.00 83.31 218 VAL A C 1
ATOM 1787 O O . VAL A 1 218 ? -13.123 -3.369 -31.990 1.00 83.31 218 VAL A O 1
ATOM 1790 N N . GLU A 1 219 ? -12.366 -1.580 -30.868 1.00 87.44 219 GLU A N 1
ATOM 1791 C CA . GLU A 1 219 ? -11.160 -1.397 -31.682 1.00 87.44 219 GLU A CA 1
ATOM 1792 C C . GLU A 1 219 ? -9.947 -2.033 -30.987 1.00 87.44 219 GLU A C 1
ATOM 1794 O O . GLU A 1 219 ? -9.658 -1.744 -29.823 1.00 87.44 219 GLU A O 1
ATOM 1799 N N . LEU A 1 220 ? -9.216 -2.897 -31.699 1.00 88.56 220 LEU A N 1
ATOM 1800 C CA . LEU A 1 220 ? -7.986 -3.506 -31.194 1.00 88.56 220 LEU A CA 1
ATOM 1801 C C . LEU A 1 220 ? -6.773 -2.649 -31.578 1.00 88.56 220 LEU A C 1
ATOM 1803 O O . LEU A 1 220 ? -6.228 -2.769 -32.674 1.00 88.56 220 LEU A O 1
ATOM 1807 N N . LEU A 1 221 ? -6.332 -1.806 -30.646 1.00 91.38 221 LEU A N 1
ATOM 1808 C CA . LEU A 1 221 ? -5.118 -1.004 -30.789 1.00 91.38 221 LEU A CA 1
ATOM 1809 C C . LEU A 1 221 ? -3.896 -1.766 -30.254 1.00 91.38 221 LEU A C 1
ATOM 1811 O O . LEU A 1 221 ? -3.882 -2.207 -29.104 1.00 91.38 221 LEU A O 1
ATOM 1815 N N . GLN A 1 222 ? -2.852 -1.883 -31.077 1.00 90.81 222 GLN A N 1
ATOM 1816 C CA . GLN A 1 222 ? -1.574 -2.507 -30.725 1.00 90.81 222 GLN A CA 1
ATOM 1817 C C . GLN A 1 222 ? -0.411 -1.557 -31.048 1.00 90.81 222 GLN A C 1
ATOM 1819 O O . GLN A 1 222 ? -0.375 -0.962 -32.122 1.00 90.81 222 GLN A O 1
ATOM 1824 N N . ASP A 1 223 ? 0.551 -1.457 -30.130 1.00 93.62 223 ASP A N 1
ATOM 1825 C CA . ASP A 1 223 ? 1.801 -0.702 -30.282 1.00 93.62 223 ASP A CA 1
ATOM 1826 C C . ASP A 1 223 ? 2.960 -1.471 -29.613 1.00 93.62 223 ASP A C 1
ATOM 1828 O O . ASP A 1 223 ? 2.735 -2.331 -28.754 1.00 93.62 223 ASP A O 1
ATOM 1832 N N . GLU A 1 224 ? 4.203 -1.184 -30.003 1.00 92.88 224 GLU A N 1
ATOM 1833 C CA . GLU A 1 224 ? 5.403 -1.871 -29.517 1.00 92.88 224 GLU A CA 1
ATOM 1834 C C . GLU A 1 224 ? 6.221 -1.002 -28.551 1.00 92.88 224 GLU A C 1
ATOM 1836 O O . GLU A 1 224 ? 6.728 0.067 -28.891 1.00 92.88 224 GLU A O 1
ATOM 1841 N N . ILE A 1 225 ? 6.440 -1.503 -27.331 1.00 90.69 225 ILE A N 1
ATOM 1842 C CA . ILE A 1 225 ? 7.242 -0.809 -26.316 1.00 90.69 225 ILE A CA 1
ATOM 1843 C C . ILE A 1 225 ? 8.679 -1.343 -26.325 1.00 90.69 225 ILE A C 1
ATOM 1845 O O . ILE A 1 225 ? 8.924 -2.529 -26.098 1.00 90.69 225 ILE A O 1
ATOM 1849 N N . PHE A 1 226 ? 9.660 -0.450 -26.497 1.00 91.25 226 PHE A N 1
ATOM 1850 C CA . PHE A 1 226 ? 11.074 -0.807 -26.360 1.00 91.25 226 PHE A CA 1
ATOM 1851 C C . PHE A 1 226 ? 11.434 -1.131 -24.899 1.00 91.25 226 PHE A C 1
ATOM 1853 O O . PHE A 1 226 ? 11.694 -0.246 -24.078 1.00 91.25 226 PHE A O 1
ATOM 1860 N N . CYS A 1 227 ? 11.504 -2.421 -24.583 1.00 84.06 227 CYS A N 1
ATOM 1861 C CA . CYS A 1 227 ? 11.942 -2.922 -23.284 1.00 84.06 227 CYS A CA 1
ATOM 1862 C C . CYS A 1 227 ? 13.466 -3.123 -23.243 1.00 84.06 227 CYS A C 1
ATOM 1864 O O . CYS A 1 227 ? 14.066 -3.709 -24.145 1.00 84.06 227 CYS A O 1
ATOM 1866 N N . GLN A 1 228 ? 14.119 -2.681 -22.162 1.00 86.12 228 GLN A N 1
ATOM 1867 C CA . GLN A 1 228 ? 15.554 -2.913 -21.991 1.00 86.12 228 GLN A CA 1
ATOM 1868 C C . GLN A 1 228 ? 15.822 -4.399 -21.717 1.00 86.12 228 GLN A C 1
ATOM 1870 O O . GLN A 1 228 ? 15.526 -4.882 -20.624 1.00 86.12 228 GLN A O 1
ATOM 1875 N N . ALA A 1 229 ? 16.471 -5.089 -22.657 1.00 81.94 229 ALA A N 1
ATOM 1876 C CA . ALA A 1 229 ? 16.954 -6.451 -22.453 1.00 81.94 229 ALA A CA 1
ATOM 1877 C C . ALA A 1 229 ? 17.892 -6.519 -21.232 1.00 81.94 229 ALA A C 1
ATOM 1879 O O . ALA A 1 229 ? 19.005 -5.983 -21.235 1.00 81.94 229 ALA A O 1
ATOM 1880 N N . ARG A 1 230 ? 17.422 -7.178 -20.171 1.00 76.88 230 ARG A N 1
ATOM 1881 C CA . ARG A 1 230 ? 18.195 -7.558 -18.987 1.00 76.88 230 ARG A CA 1
ATOM 1882 C C . ARG A 1 230 ? 18.028 -9.058 -18.813 1.00 76.88 230 ARG A C 1
ATOM 1884 O O . ARG A 1 230 ? 16.912 -9.554 -18.902 1.00 76.88 230 ARG A O 1
ATOM 1891 N N . ILE A 1 231 ? 19.126 -9.763 -18.558 1.00 72.75 231 ILE A N 1
ATOM 1892 C CA . ILE A 1 231 ? 19.080 -11.191 -18.246 1.00 72.75 231 ILE A CA 1
ATOM 1893 C C . ILE A 1 231 ? 18.498 -11.322 -16.837 1.00 72.75 231 ILE A C 1
ATOM 1895 O O . ILE A 1 231 ? 19.193 -11.109 -15.845 1.00 72.75 231 ILE A O 1
ATOM 1899 N N . THR A 1 232 ? 17.204 -11.611 -16.758 1.00 64.62 232 THR A N 1
ATOM 1900 C CA . THR A 1 232 ? 16.568 -12.130 -15.550 1.00 64.62 232 THR A CA 1
ATOM 1901 C C . THR A 1 232 ? 16.772 -13.636 -15.557 1.00 64.62 232 THR A C 1
ATOM 1903 O O . THR A 1 232 ? 16.176 -14.323 -16.387 1.00 64.62 232 THR A O 1
ATOM 1906 N N . ASN A 1 233 ? 17.629 -14.147 -14.672 1.00 44.25 233 ASN A N 1
ATOM 1907 C CA . ASN A 1 233 ? 17.634 -15.584 -14.408 1.00 44.25 233 ASN A CA 1
ATOM 1908 C C . ASN A 1 233 ? 16.249 -15.976 -13.854 1.00 44.25 233 ASN A C 1
ATOM 1910 O O . ASN A 1 233 ? 15.728 -15.215 -13.029 1.00 44.25 233 ASN A O 1
ATOM 1914 N N . PRO A 1 234 ? 15.661 -17.091 -14.321 1.00 50.94 234 PRO A N 1
ATOM 1915 C CA . PRO A 1 234 ? 14.439 -17.647 -13.744 1.00 50.94 234 PRO A CA 1
ATOM 1916 C C . PRO A 1 234 ? 14.667 -18.160 -12.313 1.00 50.94 234 PRO A C 1
ATOM 1918 O O . PRO A 1 234 ? 15.822 -18.538 -11.998 1.00 50.94 234 PRO A O 1
#

Sequence (234 aa):
MLLTDRWKPRCKHCITYRKTVKKQAARRKLKTPTPSKNWLTSRKGNSRLTDSEKVEKIKQLKNYNSNLESQVAALKKKVEKSIRSEGVSLSENNSKDMVNLMISCENTANEQFPDENCFQRLFWSQQATFNNLADKRGMRWHPMLIKWCTYLKSKSTSTFDSLRHSGFIKFPSERLLYACYDYTHVIKQGVGFKAELIDMLAEEMESKGATEEWQQYVELLQDEIFCQARITNP

Mean predicted aligned error: 16.02 Å

Foldseek 3Di:
DDLADDDDDDDPVSVVCSVVVVVVVVVVVVPPDPDPLDPVPDPDDPVNDDPVRVVSNVVNVVVVVVVVVVVVVVVVVVVVVCCVPPNDDDDPVNLVVVLVVLVVCLVVQCVVVVDPPDPSNLQSVLQNVCSPDPDNVPRDHDPVLLLVLVVVCVVPVVVSVCVCVVVPGPHDDPCVSVVVCVNVPVDPDDPDDDPVVVVVVVVVCVVVVVPDPVSVDDDDDDDDDDDDDDDDDD

pLDDT: mean 80.66, std 10.97, range [44.25, 95.75]